Protein AF-A0A5J9VU70-F1 (afdb_monomer)

Radius of gyration: 21.36 Å; Cα contacts (8 Å, |Δi|>4): 286; chains: 1; bounding box: 46×38×68 Å

Mean predicted aligned error: 9.63 Å

pLDDT: mean 81.04, std 17.23, range [24.88, 97.12]

Foldseek 3Di:
DDDPPVQVQDDPVQAPADPPAAGKGWDDDDPKIFIAHWDWAFDDDPDDPDQPRPGTQTDGPTPDIDDDPPPDPDDQACFQGCSHPLNSSVAPDKAWDDDPDPPPDDTDIGTHPVRDDDDPPDDDFDFDAQPQCRRPRFRFGQDDWDADPNDTFPDHCVQAHADPNSPGTDTDDPPDPDDDGDPVVVVRNVVVNCVVCVVFAFDADDPVRDPTDTDDDPDDDDDDD

Solvent-accessible surface area (backbone atoms only — not comparable to full-atom values): 14783 Å² total; per-residue (Å²): 136,83,79,67,78,72,66,79,55,54,62,84,91,40,69,56,63,44,98,87,73,44,35,37,45,71,49,78,53,93,88,26,38,39,29,34,32,58,39,68,45,74,73,86,62,79,85,87,72,79,55,77,88,57,75,56,51,69,43,80,45,70,78,45,72,50,60,94,54,92,87,53,95,72,83,86,53,74,40,72,32,68,68,10,54,39,48,70,71,70,32,96,45,61,39,71,59,90,71,94,48,92,83,71,63,91,60,66,74,33,61,34,83,78,25,68,84,82,57,97,82,67,81,86,77,70,74,51,70,47,87,64,49,75,75,57,36,65,55,26,43,80,72,77,71,51,66,53,92,90,45,74,50,96,58,49,70,75,52,47,30,59,46,98,82,35,48,75,48,39,66,70,66,92,88,52,98,65,91,83,63,51,68,72,48,40,51,53,53,51,52,51,49,50,72,76,44,71,91,53,54,73,51,82,88,53,100,80,65,63,94,77,44,61,62,79,60,105,58,83,84,79,88,78,131

Structure (mmCIF, N/CA/C/O backbone):
data_AF-A0A5J9VU70-F1
#
_entry.id   AF-A0A5J9VU70-F1
#
loop_
_atom_site.group_PDB
_atom_site.id
_atom_site.type_symbol
_atom_site.label_atom_id
_atom_site.label_alt_id
_atom_site.label_comp_id
_atom_site.label_asym_id
_atom_site.label_entity_id
_atom_site.label_seq_id
_atom_site.pdbx_PDB_ins_code
_atom_site.Cartn_x
_atom_site.Cartn_y
_atom_site.Cartn_z
_atom_site.occupancy
_atom_site.B_iso_or_equiv
_atom_site.auth_seq_id
_atom_site.auth_comp_id
_atom_site.auth_asym_id
_atom_site.auth_atom_id
_atom_site.pdbx_PDB_model_num
ATOM 1 N N . MET A 1 1 ? 20.709 2.126 -35.748 1.00 28.27 1 MET A N 1
ATOM 2 C CA . MET A 1 1 ? 20.241 3.042 -34.686 1.00 28.27 1 MET A CA 1
ATOM 3 C C . MET A 1 1 ? 19.142 2.342 -33.906 1.00 28.27 1 MET A C 1
ATOM 5 O O . MET A 1 1 ? 17.997 2.325 -34.328 1.00 28.27 1 MET A O 1
ATOM 9 N N . SER A 1 2 ? 19.529 1.648 -32.841 1.00 24.88 2 SER A N 1
ATOM 10 C CA . SER A 1 2 ? 18.644 0.898 -31.951 1.00 24.88 2 SER A CA 1
ATOM 11 C C . SER A 1 2 ? 18.018 1.855 -30.941 1.00 24.88 2 SER A C 1
ATOM 13 O O . SER A 1 2 ? 18.695 2.331 -30.033 1.00 24.88 2 SER A O 1
ATOM 15 N N . THR A 1 3 ? 16.736 2.162 -31.106 1.00 30.22 3 THR A N 1
ATOM 16 C CA . THR A 1 3 ? 15.932 2.844 -30.087 1.00 30.22 3 THR A CA 1
ATOM 17 C C . THR A 1 3 ? 15.901 1.974 -28.833 1.00 30.22 3 THR A C 1
ATOM 19 O O . THR A 1 3 ? 15.382 0.859 -28.870 1.00 30.22 3 THR A O 1
ATOM 22 N N . SER A 1 4 ? 16.500 2.460 -27.744 1.00 37.72 4 SER A N 1
ATOM 23 C CA . SER A 1 4 ? 16.529 1.760 -26.460 1.00 37.72 4 SER A CA 1
ATOM 24 C C . SER A 1 4 ? 15.103 1.492 -25.972 1.00 37.72 4 SER A C 1
ATOM 26 O O . SER A 1 4 ? 14.352 2.419 -25.650 1.00 37.72 4 SER A O 1
ATOM 28 N N . THR A 1 5 ? 14.741 0.211 -25.893 1.00 41.44 5 THR A N 1
ATOM 29 C CA . THR A 1 5 ? 13.457 -0.316 -25.398 1.00 41.44 5 THR A CA 1
ATOM 30 C C . THR A 1 5 ? 13.150 0.073 -23.948 1.00 41.44 5 THR A C 1
ATOM 32 O O . THR A 1 5 ? 12.038 -0.140 -23.477 1.00 41.44 5 THR A O 1
ATOM 35 N N . THR A 1 6 ? 14.103 0.675 -23.232 1.00 48.62 6 THR A N 1
ATOM 36 C CA . THR A 1 6 ? 13.922 1.156 -21.856 1.00 48.62 6 THR A CA 1
ATOM 37 C C . THR A 1 6 ? 13.094 2.441 -21.760 1.00 48.62 6 THR A C 1
ATOM 39 O O . THR A 1 6 ? 12.438 2.663 -20.745 1.00 48.62 6 THR A O 1
ATOM 42 N N . SER A 1 7 ? 13.051 3.264 -22.814 1.00 44.88 7 SER A N 1
ATOM 43 C CA . SER A 1 7 ? 12.364 4.569 -22.791 1.00 44.88 7 SER A CA 1
ATOM 44 C C . SER A 1 7 ? 10.833 4.472 -22.871 1.00 44.88 7 SER A C 1
ATOM 46 O O . SER A 1 7 ? 10.121 5.317 -22.326 1.00 44.88 7 SER A O 1
ATOM 48 N N . SER A 1 8 ? 10.298 3.419 -23.498 1.00 48.22 8 SER A N 1
ATOM 49 C CA . SER A 1 8 ? 8.851 3.225 -23.676 1.00 48.22 8 SER A CA 1
ATOM 50 C C . SER A 1 8 ? 8.116 2.793 -22.404 1.00 48.22 8 SER A C 1
ATOM 52 O O . SER A 1 8 ? 6.890 2.874 -22.368 1.00 48.22 8 SER A O 1
ATOM 54 N N . VAL A 1 9 ? 8.841 2.344 -21.373 1.00 52.19 9 VAL A N 1
ATOM 55 C CA . VAL A 1 9 ? 8.267 1.767 -20.142 1.00 52.19 9 VAL A CA 1
ATOM 56 C C . VAL A 1 9 ? 8.018 2.829 -19.057 1.00 52.19 9 VAL A C 1
ATOM 58 O O . VAL A 1 9 ? 7.271 2.587 -18.110 1.00 52.19 9 VAL A O 1
ATOM 61 N N . LEU A 1 10 ? 8.584 4.033 -19.207 1.00 52.38 10 LEU A N 1
ATOM 62 C CA . LEU A 1 10 ? 8.379 5.143 -18.274 1.00 52.38 10 LEU A CA 1
ATOM 63 C C . LEU A 1 10 ? 7.047 5.876 -18.537 1.00 52.38 10 LEU A C 1
ATOM 65 O O . LEU A 1 10 ? 6.751 6.189 -19.701 1.00 52.38 10 LEU A O 1
ATOM 69 N N . PRO A 1 11 ? 6.262 6.210 -17.491 1.00 54.06 11 PRO A N 1
ATOM 70 C CA . PRO A 1 11 ? 5.148 7.155 -17.589 1.00 54.06 11 PRO A CA 1
ATOM 71 C C . PRO A 1 11 ? 5.619 8.507 -18.147 1.00 54.06 11 PRO A C 1
ATOM 73 O O . PRO A 1 11 ? 6.739 8.938 -17.881 1.00 54.06 11 PRO A O 1
ATOM 76 N N . GLY A 1 12 ? 4.770 9.189 -18.924 1.00 49.22 12 GLY A N 1
ATOM 77 C CA . GLY A 1 12 ? 5.147 10.388 -19.691 1.00 49.22 12 GLY A CA 1
ATOM 78 C C . GLY A 1 12 ? 5.717 11.559 -18.876 1.00 49.22 12 GLY A C 1
ATOM 79 O O . GLY A 1 12 ? 6.464 12.353 -19.432 1.00 49.22 12 GLY A O 1
ATOM 80 N N . ALA A 1 13 ? 5.431 11.635 -17.572 1.00 47.12 13 ALA A N 1
ATOM 81 C CA . ALA A 1 13 ? 5.926 12.688 -16.680 1.00 47.12 13 ALA A CA 1
ATOM 82 C C . ALA A 1 13 ? 7.374 12.479 -16.183 1.00 47.12 13 ALA A C 1
ATOM 84 O O . ALA A 1 13 ? 7.951 13.397 -15.615 1.00 47.12 13 ALA A O 1
ATOM 85 N N . SER A 1 14 ? 7.975 11.305 -16.418 1.00 50.88 14 SER A N 1
ATOM 86 C CA . SER A 1 14 ? 9.332 10.957 -15.950 1.00 50.88 14 SER A CA 1
ATOM 87 C C . SER A 1 14 ? 10.330 10.773 -17.102 1.00 50.88 14 SER A C 1
ATOM 89 O O . SER A 1 14 ? 11.395 10.197 -16.917 1.00 50.88 14 SER A O 1
ATOM 91 N N . ARG A 1 15 ? 9.989 11.199 -18.327 1.00 53.56 15 ARG A N 1
ATOM 92 C CA . ARG A 1 15 ? 10.808 10.960 -19.527 1.00 53.56 15 ARG A CA 1
ATOM 93 C C . ARG A 1 15 ? 11.796 12.099 -19.784 1.00 53.56 15 ARG A C 1
ATOM 95 O O . ARG A 1 15 ? 11.615 12.870 -20.719 1.00 53.56 15 ARG A O 1
ATOM 102 N N . ALA A 1 16 ? 12.880 12.149 -19.018 1.00 60.06 16 ALA A N 1
ATOM 103 C CA . ALA A 1 16 ? 14.119 12.774 -19.486 1.00 60.06 16 ALA A CA 1
ATOM 104 C C . ALA A 1 16 ? 15.062 11.656 -19.953 1.00 60.06 16 ALA A C 1
ATOM 106 O O . ALA A 1 16 ? 15.969 11.240 -19.236 1.00 60.06 16 ALA A O 1
ATOM 107 N N . CYS A 1 17 ? 14.761 11.086 -21.124 1.00 67.62 17 CYS A N 1
ATOM 108 C CA . CYS A 1 17 ? 15.660 10.154 -21.796 1.00 67.62 17 CYS A CA 1
ATOM 109 C C . CYS A 1 17 ? 16.514 10.951 -22.779 1.00 67.62 17 CYS A C 1
ATOM 111 O O . CYS A 1 17 ? 16.032 11.318 -23.850 1.00 67.62 17 CYS A O 1
ATOM 113 N N . ASP A 1 18 ? 17.758 11.227 -22.404 1.00 65.00 18 ASP A N 1
ATOM 114 C CA . ASP A 1 18 ? 18.734 11.849 -23.296 1.00 65.00 18 ASP A CA 1
ATOM 115 C C . ASP A 1 18 ? 19.568 10.751 -23.975 1.00 65.00 18 ASP A C 1
ATOM 117 O O . ASP A 1 18 ? 19.914 9.738 -23.356 1.00 65.00 18 ASP A O 1
ATOM 121 N N . ALA A 1 19 ? 19.900 10.948 -25.251 1.00 57.59 19 ALA A N 1
ATOM 122 C CA . ALA A 1 19 ? 20.755 10.048 -26.016 1.00 57.59 19 ALA A CA 1
ATOM 123 C C . ALA A 1 19 ? 22.156 9.864 -25.389 1.00 57.59 19 ALA A C 1
ATOM 125 O O . ALA A 1 19 ? 22.806 8.860 -25.681 1.00 57.59 19 ALA A O 1
ATOM 126 N N . GLY A 1 20 ? 22.607 10.790 -24.530 1.00 58.25 20 GLY A N 1
ATOM 127 C CA . GLY A 1 20 ? 23.891 10.719 -23.822 1.00 58.25 20 GLY A CA 1
ATOM 128 C C . GLY A 1 20 ? 23.840 10.263 -22.356 1.00 58.25 20 GLY A C 1
ATOM 129 O O . GLY A 1 20 ? 24.847 9.768 -21.856 1.00 58.25 20 GLY A O 1
ATOM 130 N N . TYR A 1 21 ? 22.699 10.397 -21.666 1.00 58.47 21 TYR A N 1
ATOM 131 C CA . TYR A 1 21 ? 22.616 10.248 -20.196 1.00 58.47 21 TYR A CA 1
ATOM 132 C C . TYR A 1 21 ? 21.647 9.155 -19.714 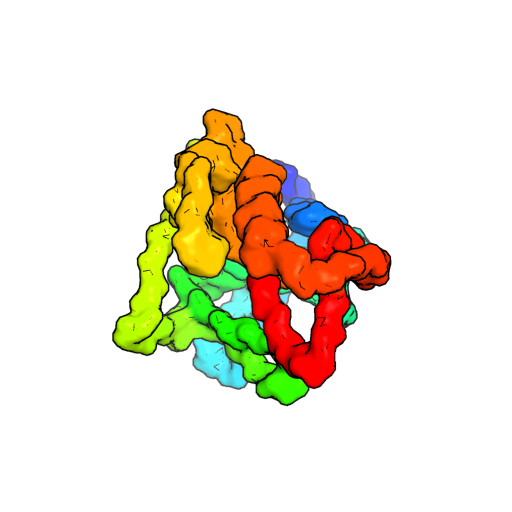1.00 58.47 21 TYR A C 1
ATOM 134 O O . TYR A 1 21 ? 21.460 8.972 -18.512 1.00 58.47 21 TYR A O 1
ATOM 142 N N . GLY A 1 22 ? 21.050 8.390 -20.632 1.00 73.31 22 GLY A N 1
ATOM 143 C CA . GLY A 1 22 ? 20.062 7.369 -20.288 1.00 73.31 22 GLY A CA 1
ATOM 144 C C . GLY A 1 22 ? 18.714 7.979 -19.895 1.00 73.31 22 GLY A C 1
ATOM 145 O O . GLY A 1 22 ? 18.449 9.153 -20.140 1.00 73.31 22 GLY A O 1
ATOM 146 N N . CYS A 1 23 ? 17.829 7.159 -19.328 1.00 83.69 23 CYS A N 1
ATOM 147 C CA . CYS A 1 23 ? 16.504 7.599 -18.897 1.00 83.69 23 CYS A CA 1
ATOM 148 C C . CYS A 1 23 ? 16.505 7.900 -17.403 1.00 83.69 23 CYS A C 1
ATOM 150 O O . CYS A 1 23 ? 16.653 6.975 -16.603 1.00 83.69 23 CYS A O 1
ATOM 152 N N . ALA A 1 24 ? 16.321 9.165 -17.035 1.00 86.00 24 ALA A N 1
ATOM 153 C CA . ALA A 1 24 ? 16.140 9.538 -15.639 1.00 86.00 24 ALA A CA 1
ATOM 154 C C . ALA A 1 24 ? 14.785 9.044 -15.101 1.00 86.00 24 ALA A C 1
ATOM 156 O O . ALA A 1 24 ? 13.830 8.867 -15.860 1.00 86.00 24 ALA A O 1
ATOM 157 N N . TYR A 1 25 ? 14.699 8.831 -13.792 1.00 84.81 25 TYR A N 1
ATOM 158 C CA . TYR A 1 25 ? 13.441 8.606 -13.090 1.00 84.81 25 TYR A CA 1
ATOM 159 C C . TYR A 1 25 ? 13.396 9.436 -11.809 1.00 84.81 25 TYR A C 1
ATOM 161 O O . TYR A 1 25 ? 14.428 9.746 -11.215 1.00 84.81 25 TYR A O 1
ATOM 169 N N . ASP A 1 26 ? 12.176 9.742 -11.390 1.00 86.06 26 ASP A N 1
ATOM 170 C CA . ASP A 1 26 ? 11.855 10.370 -10.118 1.00 86.06 26 ASP A CA 1
ATOM 171 C C . ASP A 1 26 ? 10.605 9.675 -9.571 1.00 86.06 26 ASP A C 1
ATOM 173 O O . ASP A 1 26 ? 9.628 9.469 -10.305 1.00 86.06 26 ASP A O 1
ATOM 177 N N . TYR A 1 27 ? 10.673 9.224 -8.322 1.00 83.56 27 TYR A N 1
ATOM 178 C CA . TYR A 1 27 ? 9.607 8.485 -7.672 1.00 83.56 27 TYR A CA 1
ATOM 179 C C . TYR A 1 27 ? 9.440 8.920 -6.222 1.00 83.56 27 TYR A C 1
ATOM 181 O O . TYR A 1 27 ? 10.383 8.918 -5.431 1.00 83.56 27 TYR A O 1
ATOM 189 N N . HIS A 1 28 ? 8.190 9.187 -5.858 1.00 83.94 28 HIS A N 1
ATOM 190 C CA . HIS A 1 28 ? 7.778 9.499 -4.499 1.00 83.94 28 HIS A CA 1
ATOM 191 C C . HIS A 1 28 ? 6.829 8.426 -3.979 1.00 83.94 28 HIS A C 1
ATOM 193 O O . HIS A 1 28 ? 5.917 7.975 -4.679 1.00 83.94 28 HIS A O 1
ATOM 199 N N . TYR A 1 29 ? 7.037 8.029 -2.730 1.00 79.88 29 TYR A N 1
ATOM 200 C CA . TYR A 1 29 ? 6.170 7.096 -2.035 1.00 79.88 29 TYR A CA 1
ATOM 201 C C . TYR A 1 29 ? 6.071 7.480 -0.567 1.00 79.88 29 TYR A C 1
ATOM 203 O O . TYR A 1 29 ? 7.066 7.407 0.148 1.00 79.88 29 TYR A O 1
ATOM 211 N N . THR A 1 30 ? 4.876 7.874 -0.116 1.00 81.25 30 THR A N 1
ATOM 212 C CA . THR A 1 30 ? 4.669 8.440 1.227 1.00 81.25 30 THR A CA 1
ATOM 213 C C . THR A 1 30 ? 5.695 9.551 1.518 1.00 81.25 30 THR A C 1
ATOM 215 O O . THR A 1 30 ? 5.805 10.498 0.742 1.00 81.25 30 THR A O 1
ATOM 218 N N . VAL A 1 31 ? 6.460 9.442 2.602 1.00 79.62 31 VAL A N 1
ATOM 219 C CA . VAL A 1 31 ? 7.555 10.346 2.988 1.00 79.62 31 VAL A CA 1
ATOM 220 C C . VAL A 1 31 ? 8.896 10.021 2.315 1.00 79.62 31 VAL A C 1
ATOM 222 O O . VAL A 1 31 ? 9.871 10.746 2.509 1.00 79.62 31 VAL A O 1
ATOM 225 N N . GLY A 1 32 ? 8.974 8.918 1.570 1.00 84.56 32 GLY A N 1
ATOM 226 C CA . GLY A 1 32 ? 10.169 8.473 0.867 1.00 84.56 32 GLY A CA 1
ATOM 227 C C . GLY A 1 32 ? 10.233 8.987 -0.568 1.00 84.56 32 GLY A C 1
ATOM 228 O O . GLY A 1 32 ? 9.213 9.222 -1.222 1.00 84.56 32 GLY A O 1
ATOM 229 N N . TYR A 1 33 ? 11.452 9.135 -1.074 1.00 87.94 33 TYR A N 1
ATOM 230 C CA . TYR A 1 33 ? 11.700 9.531 -2.456 1.00 87.94 33 TYR A CA 1
ATOM 231 C C . TYR A 1 33 ? 12.977 8.891 -2.991 1.00 87.94 33 TYR A C 1
ATOM 233 O O . TYR A 1 33 ? 13.896 8.563 -2.233 1.00 87.94 33 TYR A O 1
ATOM 241 N N . THR A 1 34 ? 13.032 8.709 -4.305 1.00 88.00 34 THR A N 1
ATOM 242 C CA . THR A 1 34 ? 14.221 8.245 -5.013 1.00 88.00 34 THR A CA 1
ATOM 243 C C . THR A 1 34 ? 14.237 8.796 -6.433 1.00 88.00 34 THR A C 1
ATOM 245 O O . THR A 1 34 ? 13.231 8.760 -7.137 1.00 88.00 34 THR A O 1
ATOM 248 N N . ALA A 1 35 ? 15.398 9.281 -6.852 1.00 89.19 35 ALA A N 1
ATOM 249 C CA . ALA A 1 35 ? 15.664 9.749 -8.197 1.00 89.19 35 ALA A CA 1
ATOM 250 C C . ALA A 1 35 ? 17.020 9.223 -8.673 1.00 89.19 35 ALA A C 1
ATOM 252 O O . ALA A 1 35 ? 17.939 8.973 -7.884 1.00 89.19 35 ALA A O 1
ATOM 253 N N . GLY A 1 36 ? 17.141 9.039 -9.980 1.00 90.50 36 GLY A N 1
ATOM 254 C CA . GLY A 1 36 ? 18.344 8.491 -10.587 1.00 90.50 36 GLY A CA 1
ATOM 255 C C . GLY A 1 36 ? 18.110 8.119 -12.039 1.00 90.50 36 GLY A C 1
ATOM 256 O O . GLY A 1 36 ? 17.338 8.777 -12.733 1.00 90.50 36 GLY A O 1
ATOM 257 N N . TYR A 1 37 ? 18.756 7.051 -12.496 1.00 88.75 37 TYR A N 1
ATOM 258 C CA . TYR A 1 37 ? 18.692 6.617 -13.892 1.00 88.75 37 TYR A CA 1
ATOM 259 C C . TYR A 1 37 ? 18.254 5.164 -13.994 1.00 88.75 37 TYR A C 1
ATOM 261 O O . TYR A 1 37 ? 18.558 4.345 -13.127 1.00 88.75 37 TYR A O 1
ATOM 269 N N . LEU A 1 38 ? 17.548 4.822 -15.066 1.00 87.00 38 LEU A N 1
ATOM 270 C CA . LEU A 1 38 ? 17.246 3.435 -15.377 1.00 87.00 38 LEU A CA 1
ATOM 271 C C . LEU A 1 38 ? 18.529 2.695 -15.753 1.00 87.00 38 LEU A C 1
ATOM 273 O O . LEU A 1 38 ? 19.211 3.046 -16.716 1.00 87.00 38 LEU A O 1
ATOM 277 N N . ALA A 1 39 ? 18.807 1.638 -15.005 1.00 84.81 39 ALA A N 1
ATOM 278 C CA . ALA A 1 39 ? 19.837 0.656 -15.276 1.00 84.81 39 ALA A CA 1
ATOM 279 C C . ALA A 1 39 ? 19.190 -0.689 -15.603 1.00 84.81 39 ALA A C 1
ATOM 281 O O . ALA A 1 39 ? 17.973 -0.865 -15.539 1.00 84.81 39 ALA A O 1
ATOM 282 N N . ALA A 1 40 ? 20.017 -1.631 -16.026 1.00 80.75 40 ALA A N 1
ATOM 283 C CA . ALA A 1 40 ? 19.554 -2.838 -16.666 1.00 80.75 40 ALA A CA 1
ATOM 284 C C . ALA A 1 40 ? 20.530 -3.968 -16.321 1.00 80.75 40 ALA A C 1
ATOM 286 O O . ALA A 1 40 ? 21.699 -3.904 -16.691 1.00 80.75 40 ALA A O 1
ATOM 287 N N . ASP A 1 41 ? 20.062 -4.980 -15.591 1.00 79.75 41 ASP A N 1
ATOM 288 C CA . ASP A 1 41 ? 20.899 -6.097 -15.137 1.00 79.75 41 ASP A CA 1
ATOM 289 C C . ASP A 1 41 ? 20.067 -7.384 -14.988 1.00 79.75 41 ASP A C 1
ATOM 291 O O . ASP A 1 41 ? 18.883 -7.448 -15.348 1.00 79.75 41 ASP A O 1
ATOM 295 N N . THR A 1 42 ? 20.706 -8.449 -14.519 1.00 78.12 42 THR A N 1
ATOM 296 C CA . THR A 1 42 ? 20.123 -9.767 -14.306 1.00 78.12 42 THR A CA 1
ATOM 297 C C . THR A 1 42 ? 19.603 -9.885 -12.881 1.00 78.12 42 THR A C 1
ATOM 299 O O . THR A 1 42 ? 20.369 -9.891 -11.923 1.00 78.12 42 THR A O 1
ATOM 302 N N . LEU A 1 43 ? 18.291 -10.067 -12.748 1.00 78.31 43 LEU A N 1
ATOM 303 C CA . LEU A 1 43 ? 17.655 -10.377 -11.473 1.00 78.31 43 LEU A CA 1
ATOM 304 C C . LEU A 1 43 ? 17.581 -11.897 -11.269 1.00 78.31 43 LEU A C 1
ATOM 306 O O . LEU A 1 43 ? 17.067 -12.620 -12.124 1.00 78.31 43 LEU A O 1
ATOM 310 N N . ALA A 1 44 ? 18.051 -12.376 -10.118 1.00 77.25 44 ALA A N 1
ATOM 311 C CA . ALA A 1 44 ? 17.892 -13.762 -9.682 1.00 77.25 44 ALA A CA 1
ATOM 312 C C . ALA A 1 44 ? 16.897 -13.833 -8.512 1.00 77.25 44 ALA A C 1
ATOM 314 O O . ALA A 1 44 ? 17.098 -13.182 -7.491 1.00 77.25 44 ALA A O 1
ATOM 315 N N . LEU A 1 45 ? 15.827 -14.625 -8.657 1.00 76.62 45 LEU A N 1
ATOM 316 C CA . LEU A 1 45 ? 14.802 -14.835 -7.627 1.00 76.62 45 LEU A CA 1
ATOM 317 C C . LEU A 1 45 ? 14.711 -16.322 -7.265 1.00 76.62 45 LEU A C 1
ATOM 319 O O . LEU A 1 45 ? 14.478 -17.163 -8.136 1.00 76.62 45 LEU A O 1
ATOM 323 N N . GLY A 1 46 ? 14.856 -16.636 -5.975 1.00 71.88 46 GLY A N 1
ATOM 324 C CA . GLY A 1 46 ? 14.818 -18.008 -5.463 1.00 71.88 46 GLY A CA 1
ATOM 325 C C . GLY A 1 46 ? 15.989 -18.885 -5.931 1.00 71.88 46 GLY A C 1
ATOM 326 O O . GLY A 1 46 ? 16.948 -18.422 -6.550 1.00 71.88 46 GLY A O 1
ATOM 327 N N . GLY A 1 47 ? 15.921 -20.182 -5.623 1.00 58.94 47 GLY A N 1
ATOM 328 C CA . GLY A 1 47 ? 16.914 -21.161 -6.067 1.00 58.94 47 GLY A CA 1
ATOM 329 C C . GLY A 1 47 ? 16.818 -21.414 -7.572 1.00 58.94 47 GLY A C 1
ATOM 330 O O . GLY A 1 47 ? 15.984 -22.204 -7.991 1.00 58.94 47 GLY A O 1
ATOM 331 N N . ALA A 1 48 ? 17.656 -20.722 -8.352 1.00 50.16 48 ALA A N 1
ATOM 332 C CA . ALA A 1 48 ? 18.106 -20.933 -9.743 1.00 50.16 48 ALA A CA 1
ATOM 333 C C . ALA A 1 48 ? 17.114 -21.301 -10.883 1.00 50.16 48 ALA A C 1
ATOM 335 O O . ALA A 1 48 ? 17.505 -21.161 -12.041 1.00 50.16 48 ALA A O 1
ATOM 336 N N . SER A 1 49 ? 15.880 -21.746 -10.625 1.00 47.91 49 SER A N 1
ATOM 337 C CA . SER A 1 49 ? 15.073 -22.510 -11.595 1.00 47.91 49 SER A CA 1
ATOM 338 C C . SER A 1 49 ? 13.620 -22.040 -11.774 1.00 47.91 49 SER A C 1
ATOM 340 O O . SER A 1 49 ? 12.891 -22.621 -12.569 1.00 47.91 49 SER A O 1
ATOM 342 N N . ILE A 1 50 ? 13.162 -21.007 -11.055 1.00 51.19 50 ILE A N 1
ATOM 343 C CA . ILE A 1 50 ? 11.731 -20.621 -11.069 1.00 51.19 50 ILE A CA 1
ATOM 344 C C . ILE A 1 50 ? 11.447 -19.440 -12.006 1.00 51.19 50 ILE A C 1
ATOM 346 O O . ILE A 1 50 ? 10.367 -19.351 -12.587 1.00 51.19 50 ILE A O 1
ATOM 350 N N . VAL A 1 51 ? 12.426 -18.564 -12.228 1.00 50.69 51 VAL A N 1
ATOM 351 C CA . VAL A 1 51 ? 12.3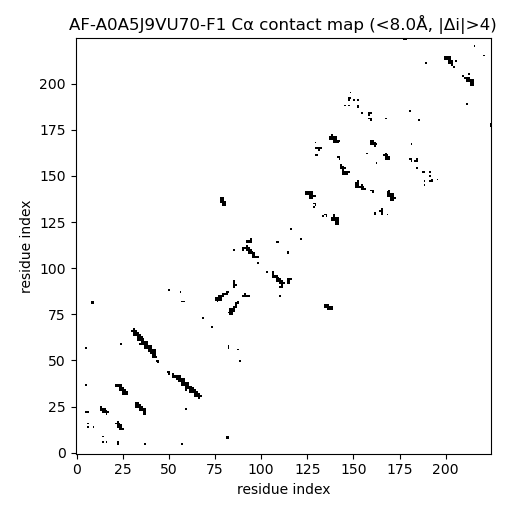27 -17.495 -13.224 1.00 50.69 51 VAL A CA 1
ATOM 352 C C . VAL A 1 51 ? 13.386 -17.777 -14.285 1.00 50.69 51 VAL A C 1
ATOM 354 O O . VAL A 1 51 ? 14.561 -17.880 -13.925 1.00 50.69 51 VAL A O 1
ATOM 357 N N . PRO A 1 52 ? 13.021 -17.932 -15.577 1.00 48.69 52 PRO A N 1
ATOM 358 C CA . PRO A 1 52 ? 14.017 -18.027 -16.640 1.00 48.69 52 PRO A CA 1
ATOM 359 C C . PRO A 1 52 ? 14.991 -16.869 -16.459 1.00 48.69 52 PRO A C 1
ATOM 361 O O . PRO A 1 52 ? 14.531 -15.776 -16.138 1.00 48.69 52 PRO A O 1
ATOM 364 N N . ARG A 1 53 ? 16.301 -17.082 -16.642 1.00 52.34 53 ARG A N 1
ATOM 365 C CA . ARG A 1 53 ? 17.306 -16.004 -16.656 1.00 52.34 53 ARG A CA 1
ATOM 366 C C . ARG A 1 53 ? 16.947 -15.000 -17.759 1.00 52.34 53 ARG A C 1
ATOM 368 O O . ARG A 1 53 ? 17.492 -15.040 -18.859 1.00 52.34 53 ARG A O 1
ATOM 375 N N . ARG A 1 54 ? 15.968 -14.138 -17.499 1.00 52.97 54 ARG A N 1
ATOM 376 C CA . ARG A 1 54 ? 15.524 -13.076 -18.383 1.00 52.97 54 ARG A CA 1
ATOM 377 C C . ARG A 1 54 ? 16.527 -11.970 -18.156 1.00 52.97 54 ARG A C 1
ATOM 379 O O . ARG A 1 54 ? 16.557 -11.338 -17.105 1.00 52.97 54 ARG A O 1
ATOM 386 N N . ARG A 1 55 ? 17.431 -11.844 -19.121 1.00 54.06 55 ARG A N 1
ATOM 387 C CA . ARG A 1 55 ? 18.405 -10.767 -19.150 1.00 54.06 55 ARG A CA 1
ATOM 388 C C . ARG A 1 55 ? 17.652 -9.446 -19.266 1.00 54.06 55 ARG A C 1
ATOM 390 O O . ARG A 1 55 ? 16.772 -9.318 -20.114 1.00 54.06 55 ARG A O 1
ATOM 397 N N . VAL A 1 56 ? 18.097 -8.495 -18.452 1.00 58.00 56 VAL A N 1
ATOM 398 C CA . VAL A 1 56 ? 17.796 -7.066 -18.520 1.00 58.00 56 VAL A CA 1
ATOM 399 C C . VAL A 1 56 ? 16.384 -6.694 -18.062 1.00 58.00 56 VAL A C 1
ATOM 401 O O . VAL A 1 56 ? 15.516 -6.361 -18.865 1.00 58.00 56 VAL A O 1
ATOM 404 N N . GLN A 1 57 ? 16.170 -6.705 -16.746 1.00 65.75 57 GLN A N 1
ATOM 405 C CA . GLN A 1 57 ? 15.038 -5.992 -16.150 1.00 65.75 57 GLN A CA 1
ATOM 406 C C . GLN A 1 57 ? 15.438 -4.527 -15.931 1.00 65.75 57 GLN A C 1
ATOM 408 O O . GLN A 1 57 ? 16.427 -4.300 -15.232 1.00 65.75 57 GLN A O 1
ATOM 413 N N . PRO A 1 58 ? 14.764 -3.530 -16.543 1.00 80.19 58 PRO A N 1
ATOM 414 C CA . PRO A 1 58 ? 14.995 -2.138 -16.189 1.00 80.19 58 PRO A CA 1
ATOM 415 C C . PRO A 1 58 ? 14.641 -1.904 -14.714 1.00 80.19 58 PRO A C 1
ATOM 417 O O . PRO A 1 58 ? 13.515 -2.159 -14.284 1.00 80.19 58 PRO A O 1
ATOM 420 N N . PHE A 1 59 ? 15.594 -1.393 -13.942 1.00 86.94 59 PHE A N 1
ATOM 421 C CA . PHE A 1 59 ? 15.394 -0.963 -12.558 1.00 86.94 59 PHE A CA 1
ATOM 422 C C . PHE A 1 59 ? 16.011 0.420 -12.337 1.00 86.94 59 PHE A C 1
ATOM 424 O O . PHE A 1 59 ? 16.845 0.877 -13.116 1.00 86.94 59 PHE A O 1
ATOM 431 N N . GLY A 1 60 ? 15.580 1.108 -11.282 1.00 89.31 60 GLY A N 1
ATOM 432 C CA . GLY A 1 60 ? 16.136 2.407 -10.914 1.00 89.31 60 GLY A CA 1
ATOM 433 C C . GLY A 1 60 ? 17.477 2.260 -10.199 1.00 89.31 60 GLY A C 1
ATOM 434 O O . GLY A 1 60 ? 17.550 1.628 -9.148 1.00 89.31 60 GLY A O 1
ATOM 435 N N . CYS A 1 61 ? 18.528 2.861 -10.751 1.00 90.31 61 CYS A N 1
ATOM 436 C CA . CYS A 1 61 ? 19.782 3.102 -10.051 1.00 90.31 61 CYS A CA 1
ATOM 437 C C . CYS A 1 61 ? 19.698 4.477 -9.379 1.00 90.31 61 CYS A C 1
ATOM 439 O O . CYS A 1 61 ? 19.830 5.511 -10.040 1.00 90.31 61 CYS A O 1
ATOM 441 N N . SER A 1 62 ? 19.402 4.467 -8.080 1.00 90.44 62 SER A N 1
ATOM 442 C CA . SER A 1 62 ? 19.198 5.674 -7.279 1.00 90.44 62 SER A CA 1
ATOM 443 C C . SER A 1 62 ? 20.514 6.420 -7.069 1.00 90.44 62 SER A C 1
ATOM 445 O O . SER A 1 62 ? 21.486 5.839 -6.590 1.00 90.44 62 SER A O 1
ATOM 447 N N . THR A 1 63 ? 20.533 7.713 -7.385 1.00 91.56 63 THR A N 1
ATOM 448 C CA . THR A 1 63 ? 21.635 8.631 -7.041 1.00 91.56 63 THR A CA 1
ATOM 449 C C . THR A 1 63 ? 21.251 9.571 -5.906 1.00 91.56 63 THR A C 1
ATOM 451 O O . THR A 1 63 ? 22.123 10.086 -5.207 1.00 91.56 63 THR A O 1
ATOM 454 N N . VAL A 1 64 ? 19.948 9.778 -5.708 1.00 90.69 64 VAL A N 1
ATOM 455 C CA . VAL A 1 64 ? 19.382 10.582 -4.630 1.00 90.69 64 VAL A CA 1
ATOM 456 C C . VAL A 1 64 ? 18.199 9.822 -4.049 1.00 90.69 64 VAL A C 1
ATOM 458 O O . VAL A 1 64 ? 17.277 9.460 -4.773 1.00 90.69 64 VAL A O 1
ATOM 461 N N . ASN A 1 65 ? 18.198 9.590 -2.741 1.00 90.06 65 ASN A N 1
ATOM 462 C CA . ASN A 1 65 ? 17.074 8.970 -2.048 1.00 90.06 65 ASN A CA 1
ATOM 463 C C . ASN A 1 65 ? 16.974 9.433 -0.599 1.00 90.06 65 ASN A C 1
ATOM 465 O O . ASN A 1 65 ? 17.970 9.797 0.026 1.00 90.06 65 ASN A O 1
ATOM 469 N N . GLY A 1 66 ? 15.768 9.343 -0.051 1.00 87.94 66 GLY A N 1
ATOM 470 C CA . GLY A 1 66 ? 15.491 9.624 1.350 1.00 87.94 66 GLY A CA 1
ATOM 471 C C . GLY A 1 66 ? 14.246 8.893 1.839 1.00 87.94 66 GLY A C 1
ATOM 472 O O . GLY A 1 66 ? 13.438 8.409 1.046 1.00 87.94 66 GLY A O 1
ATOM 473 N N . GLY A 1 67 ? 14.110 8.810 3.160 1.00 84.62 67 GLY A N 1
ATOM 474 C CA . GLY A 1 67 ? 13.055 8.059 3.837 1.00 84.62 67 GLY A CA 1
ATOM 475 C C . GLY A 1 67 ? 13.583 6.822 4.578 1.00 84.62 67 GLY A C 1
ATOM 476 O O . GLY A 1 67 ? 14.750 6.453 4.423 1.00 84.62 67 GLY A O 1
ATOM 477 N N . PRO A 1 68 ? 12.747 6.202 5.424 1.00 78.81 68 PRO A N 1
ATOM 478 C CA . PRO A 1 68 ? 13.121 5.013 6.182 1.00 78.81 68 PRO A CA 1
ATOM 479 C C . PRO A 1 68 ? 13.268 3.801 5.249 1.00 78.81 68 PRO A C 1
ATOM 481 O O . PRO A 1 68 ? 12.351 3.474 4.503 1.00 78.81 68 PRO A O 1
ATOM 484 N N . MET A 1 69 ? 14.433 3.150 5.291 1.00 75.12 69 MET A N 1
ATOM 485 C CA . MET A 1 69 ? 14.743 1.934 4.517 1.00 75.12 69 MET A CA 1
ATOM 486 C C . MET A 1 69 ? 15.136 0.753 5.416 1.00 75.12 69 MET A C 1
ATOM 488 O O . MET A 1 69 ? 15.402 -0.326 4.905 1.00 75.12 69 MET A O 1
ATOM 492 N N . ASP A 1 70 ? 15.233 0.955 6.736 1.00 77.88 70 ASP A N 1
ATOM 493 C CA . ASP A 1 70 ? 15.567 -0.073 7.738 1.00 77.88 70 ASP A CA 1
ATOM 494 C C . ASP A 1 70 ? 16.773 -0.961 7.368 1.00 77.88 70 ASP A C 1
ATOM 496 O O . ASP A 1 70 ? 16.793 -2.168 7.594 1.00 77.88 70 ASP A O 1
ATOM 500 N N . GLY A 1 71 ? 17.804 -0.348 6.775 1.00 80.94 71 GLY A N 1
ATOM 501 C CA . GLY A 1 71 ? 19.029 -1.031 6.342 1.00 80.94 71 GLY A CA 1
ATOM 502 C C . GLY A 1 71 ? 18.939 -1.737 4.983 1.00 80.94 71 GLY A C 1
ATOM 503 O O . GLY A 1 71 ? 19.924 -2.337 4.552 1.00 80.94 71 GLY A O 1
ATOM 504 N N . ALA A 1 72 ? 17.807 -1.660 4.280 1.00 84.94 72 ALA A N 1
ATOM 505 C CA . ALA A 1 72 ? 17.661 -2.183 2.927 1.00 84.94 72 ALA A CA 1
ATOM 506 C C . ALA A 1 72 ? 18.480 -1.376 1.905 1.00 84.94 72 ALA A C 1
ATOM 508 O O . ALA A 1 72 ? 18.594 -0.153 1.984 1.00 84.94 72 ALA A O 1
ATOM 509 N N . SER A 1 73 ? 19.006 -2.066 0.891 1.00 86.94 73 SER A N 1
ATOM 510 C CA . SER A 1 73 ? 19.752 -1.447 -0.217 1.00 86.94 73 SER A CA 1
ATOM 511 C C . SER A 1 73 ? 18.859 -0.928 -1.351 1.00 86.94 73 SER A C 1
ATOM 513 O O . SER A 1 73 ? 19.369 -0.393 -2.332 1.00 86.94 73 SER A O 1
ATOM 515 N N . GLY A 1 74 ? 17.539 -1.107 -1.258 1.00 87.38 74 GLY A N 1
ATOM 516 C CA . GLY A 1 74 ? 16.593 -0.675 -2.284 1.00 87.38 74 GLY A CA 1
ATOM 517 C C . GLY A 1 74 ? 15.172 -1.183 -2.048 1.00 87.38 74 GLY A C 1
ATOM 518 O O . GLY A 1 74 ? 14.896 -1.870 -1.065 1.00 87.38 74 GLY A O 1
ATOM 519 N N . ILE A 1 75 ? 14.276 -0.852 -2.981 1.00 87.12 75 ILE A N 1
ATOM 520 C CA . ILE A 1 75 ? 12.849 -1.193 -2.932 1.00 87.12 75 ILE A CA 1
ATOM 521 C C . ILE A 1 75 ? 12.490 -2.090 -4.115 1.00 87.12 75 ILE A C 1
ATOM 523 O O . ILE A 1 75 ? 12.811 -1.788 -5.264 1.00 87.12 75 ILE A O 1
ATOM 527 N N . LEU A 1 76 ? 11.746 -3.162 -3.838 1.00 88.81 76 LEU A N 1
ATOM 528 C CA . LEU A 1 76 ? 11.154 -4.007 -4.867 1.00 88.81 76 LEU A CA 1
ATOM 529 C C . LEU A 1 76 ? 9.714 -3.567 -5.163 1.00 88.81 76 LEU A C 1
ATOM 531 O O . LEU A 1 76 ? 8.797 -3.827 -4.386 1.00 88.81 76 LEU A O 1
ATOM 535 N N . GLY A 1 77 ? 9.500 -2.916 -6.306 1.00 89.75 77 GLY A N 1
ATOM 536 C CA . GLY A 1 77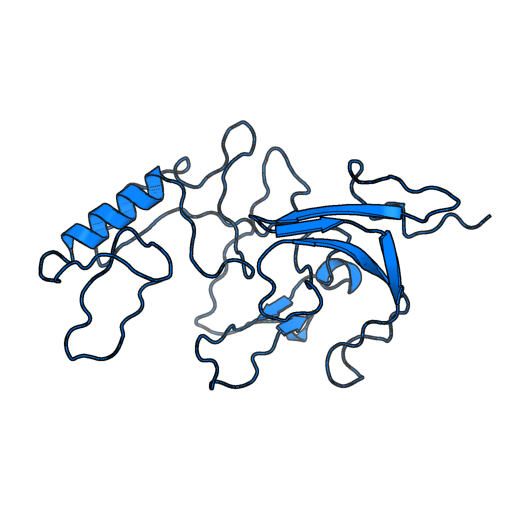 ? 8.177 -2.448 -6.717 1.00 89.75 77 GLY A CA 1
ATOM 537 C C . GLY A 1 77 ? 7.253 -3.587 -7.156 1.00 89.75 77 GLY A C 1
ATOM 538 O O . GLY A 1 77 ? 7.450 -4.176 -8.220 1.00 89.75 77 GLY A O 1
ATOM 539 N N . LEU A 1 78 ? 6.201 -3.851 -6.377 1.00 92.56 78 LEU A N 1
ATOM 540 C CA . LEU A 1 78 ? 5.182 -4.869 -6.675 1.00 92.56 78 LEU A CA 1
ATOM 541 C C . LEU A 1 78 ? 3.902 -4.304 -7.297 1.00 92.56 78 LEU A C 1
ATOM 543 O O . LEU A 1 78 ? 2.962 -5.056 -7.487 1.00 92.56 78 LEU A O 1
ATOM 547 N N . GLY A 1 79 ? 3.852 -3.004 -7.604 1.00 91.81 79 GLY A N 1
ATOM 548 C CA . GLY A 1 79 ? 2.656 -2.336 -8.123 1.00 91.81 79 GLY A CA 1
ATOM 549 C C . GLY A 1 79 ? 2.178 -2.828 -9.496 1.00 91.81 79 GLY A C 1
ATOM 550 O O . GLY A 1 79 ? 2.734 -3.725 -10.124 1.00 91.81 79 GLY A O 1
ATOM 551 N N . ARG A 1 80 ? 1.151 -2.168 -10.025 1.00 91.38 80 ARG A N 1
ATOM 552 C CA . ARG A 1 80 ? 0.519 -2.481 -11.321 1.00 91.38 80 ARG A CA 1
ATOM 553 C C . ARG A 1 80 ? 1.090 -1.680 -12.498 1.00 91.38 80 ARG A C 1
ATOM 555 O O . ARG A 1 80 ? 0.513 -1.684 -13.581 1.00 91.38 80 ARG A O 1
ATOM 562 N N . GLY A 1 81 ? 2.187 -0.959 -12.270 1.00 87.75 81 GLY A N 1
ATOM 563 C CA . GLY A 1 81 ? 2.891 -0.191 -13.296 1.00 87.75 81 GLY A CA 1
ATOM 564 C C . GLY A 1 81 ? 3.748 -1.074 -14.206 1.00 87.75 81 GLY A C 1
ATOM 565 O O . GLY A 1 81 ? 4.122 -2.186 -13.841 1.00 87.75 81 GLY A O 1
ATOM 566 N N . ALA A 1 82 ? 4.105 -0.561 -15.384 1.00 84.88 82 ALA A N 1
ATOM 567 C CA . ALA A 1 82 ? 4.876 -1.308 -16.381 1.00 84.88 82 ALA A CA 1
ATOM 568 C C . ALA A 1 82 ? 6.303 -1.670 -15.918 1.00 84.88 82 ALA A C 1
ATOM 570 O O . ALA A 1 82 ? 6.839 -2.693 -16.332 1.00 84.88 82 ALA A O 1
ATOM 571 N N . LEU A 1 83 ? 6.891 -0.865 -15.025 1.00 85.38 83 LEU A N 1
ATOM 572 C CA . LEU A 1 83 ? 8.202 -1.116 -14.413 1.00 85.38 83 LEU A CA 1
ATOM 573 C C . LEU A 1 83 ? 8.144 -1.981 -13.143 1.00 85.38 83 LEU A C 1
ATOM 575 O O . LEU A 1 83 ? 9.185 -2.225 -12.540 1.00 85.38 83 LEU A O 1
ATOM 579 N N . SER A 1 84 ? 6.976 -2.451 -12.697 1.00 88.69 84 SER A N 1
ATOM 580 C CA . SER A 1 84 ? 6.927 -3.328 -11.522 1.00 88.69 84 SER A CA 1
ATOM 581 C C . SER A 1 84 ? 7.503 -4.707 -11.824 1.00 88.69 84 SER A C 1
ATOM 583 O O . SER A 1 84 ? 7.412 -5.191 -12.954 1.00 88.69 84 SER A O 1
ATOM 585 N N . LEU A 1 85 ? 8.028 -5.387 -10.804 1.00 89.06 85 LEU A N 1
ATOM 586 C CA . LEU A 1 85 ? 8.549 -6.744 -10.971 1.00 89.06 85 LEU A CA 1
ATOM 587 C C . LEU A 1 85 ? 7.472 -7.693 -11.526 1.00 89.06 85 LEU A C 1
ATOM 589 O O . LEU A 1 85 ? 7.757 -8.528 -12.379 1.00 89.06 85 LEU A O 1
ATOM 593 N N . VAL A 1 86 ? 6.226 -7.544 -11.071 1.00 90.31 86 VAL A N 1
ATOM 594 C CA . VAL A 1 86 ? 5.082 -8.354 -11.519 1.00 90.31 86 VAL A CA 1
ATOM 595 C C . VAL A 1 86 ? 4.901 -8.236 -13.039 1.00 90.31 86 VAL A C 1
ATOM 597 O O . VAL A 1 86 ? 4.826 -9.252 -13.735 1.00 90.31 86 VAL A O 1
ATOM 600 N N . SER A 1 87 ? 4.924 -7.008 -13.566 1.00 89.19 87 SER A N 1
ATOM 601 C CA . SER A 1 87 ? 4.827 -6.734 -15.005 1.00 89.19 87 SER A CA 1
ATOM 602 C C . SER A 1 87 ? 6.050 -7.233 -15.776 1.00 89.19 87 SER A C 1
ATOM 604 O O . SER A 1 87 ? 5.900 -7.876 -16.814 1.00 89.19 87 SER A O 1
ATOM 606 N N . GLN A 1 88 ? 7.258 -6.992 -15.259 1.00 86.94 88 GLN A N 1
ATOM 607 C CA . GLN A 1 88 ? 8.511 -7.379 -15.918 1.00 86.94 88 GLN A CA 1
ATOM 608 C C . GLN A 1 88 ? 8.713 -8.901 -15.991 1.00 86.94 88 GLN A C 1
ATOM 610 O O . GLN A 1 88 ? 9.269 -9.415 -16.964 1.00 86.94 88 GLN A O 1
ATOM 615 N N . LEU A 1 89 ? 8.222 -9.647 -14.997 1.00 85.19 89 LEU A N 1
ATOM 616 C CA . LEU A 1 89 ? 8.185 -11.111 -15.033 1.00 85.19 89 LEU A CA 1
ATOM 617 C C . LEU A 1 89 ? 7.106 -11.656 -15.981 1.00 85.19 89 LEU A C 1
ATOM 619 O O . LEU A 1 89 ? 7.126 -12.847 -16.299 1.00 85.19 89 LEU A O 1
ATOM 623 N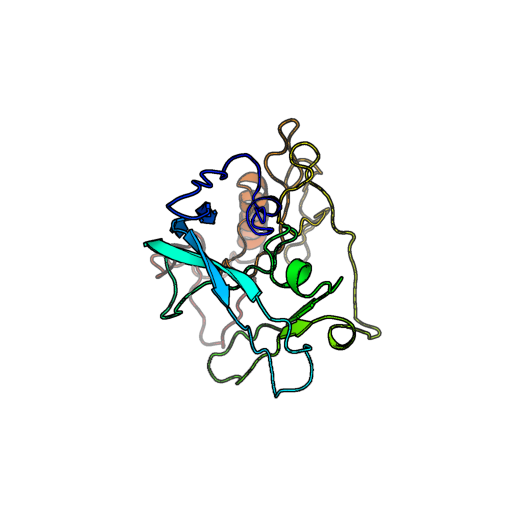 N . GLY A 1 90 ? 6.167 -10.815 -16.424 1.00 87.81 90 GLY A N 1
ATOM 624 C CA . GLY A 1 90 ? 5.007 -11.236 -17.207 1.00 87.81 90 GLY A CA 1
ATOM 625 C C . GLY A 1 90 ? 4.063 -12.143 -16.416 1.00 87.81 90 GLY A C 1
ATOM 626 O O . GLY A 1 90 ? 3.384 -12.986 -17.002 1.00 87.81 90 GLY A O 1
ATOM 627 N N . VAL A 1 91 ? 4.042 -12.014 -15.084 1.00 86.81 91 VAL A N 1
ATOM 628 C CA . VAL A 1 91 ? 3.181 -12.822 -14.215 1.00 86.81 91 VAL A CA 1
ATOM 629 C C . VAL A 1 91 ? 1.928 -12.035 -13.851 1.00 86.81 91 VAL A C 1
ATOM 631 O O . VAL A 1 91 ? 1.990 -10.881 -13.450 1.00 86.81 91 VAL A O 1
ATOM 634 N N . GLY A 1 92 ? 0.760 -12.666 -13.958 1.00 88.00 92 GLY A N 1
ATOM 635 C CA . GLY A 1 92 ? -0.517 -12.020 -13.628 1.00 88.00 92 GLY A CA 1
ATOM 636 C C . GLY A 1 92 ? -0.871 -12.025 -12.137 1.00 88.00 92 GLY A C 1
ATOM 637 O O . GLY A 1 92 ? -1.969 -11.606 -11.781 1.00 88.00 92 GLY A O 1
ATOM 638 N N . ARG A 1 93 ? -0.008 -12.574 -11.271 1.00 91.38 93 ARG A N 1
ATOM 639 C CA . ARG A 1 93 ? -0.278 -12.754 -9.837 1.00 91.38 93 ARG A CA 1
ATOM 640 C C . ARG A 1 93 ? 0.995 -12.944 -9.019 1.00 91.38 93 ARG A C 1
ATOM 642 O O . ARG A 1 93 ? 1.998 -13.455 -9.524 1.00 91.38 93 ARG A O 1
ATOM 649 N N . PHE A 1 94 ? 0.897 -12.596 -7.745 1.00 93.81 94 PHE A N 1
ATOM 650 C CA . PHE A 1 94 ? 1.873 -12.872 -6.700 1.00 93.81 94 PHE A CA 1
ATOM 651 C C . PHE A 1 94 ? 1.136 -13.031 -5.363 1.00 93.81 94 PHE A C 1
ATOM 653 O O . PHE A 1 94 ? -0.027 -12.637 -5.252 1.00 93.81 94 PHE A O 1
ATOM 660 N N . SER A 1 95 ? 1.786 -13.623 -4.368 1.00 93.88 95 SER A N 1
ATOM 661 C CA . SER A 1 95 ? 1.246 -13.763 -3.013 1.00 93.88 95 SER A CA 1
ATOM 662 C C . SER A 1 95 ? 2.368 -13.746 -1.983 1.00 93.88 95 SER A C 1
ATOM 664 O O . SER A 1 95 ? 3.507 -14.101 -2.282 1.00 93.88 95 SER A O 1
ATOM 666 N N . TYR A 1 96 ? 2.058 -13.292 -0.773 1.00 92.69 96 TYR A N 1
ATOM 667 C CA . TYR A 1 96 ? 2.997 -13.217 0.343 1.00 92.69 96 TYR A CA 1
ATOM 668 C C . TYR A 1 96 ? 2.263 -13.460 1.665 1.00 92.69 96 TYR A C 1
ATOM 670 O O . TYR A 1 96 ? 1.052 -13.255 1.755 1.00 92.69 96 TYR A O 1
ATOM 678 N N . CYS A 1 97 ? 2.994 -13.881 2.698 1.00 88.94 97 CYS A N 1
ATOM 679 C CA . CYS A 1 97 ? 2.454 -14.106 4.041 1.00 88.94 97 CYS A CA 1
ATOM 680 C C . CYS A 1 97 ? 3.353 -13.444 5.093 1.00 88.94 97 CYS A C 1
ATOM 682 O O . CYS A 1 97 ? 4.166 -14.109 5.731 1.00 88.94 97 CYS A O 1
ATOM 684 N N . LEU A 1 98 ? 3.226 -12.119 5.248 1.00 87.94 98 LEU A N 1
ATOM 685 C CA . LEU A 1 98 ? 4.068 -11.350 6.170 1.00 87.94 98 LEU A CA 1
ATOM 686 C C . LEU A 1 98 ? 3.917 -11.863 7.604 1.00 87.94 98 LEU A C 1
ATOM 688 O O . LEU A 1 98 ? 2.809 -12.123 8.074 1.00 87.94 98 LEU A O 1
ATOM 692 N N . ARG A 1 99 ? 5.045 -11.991 8.304 1.00 84.81 99 ARG A N 1
ATOM 693 C CA . ARG A 1 99 ? 5.098 -12.454 9.694 1.00 84.81 99 ARG A CA 1
ATOM 694 C C . ARG A 1 99 ? 5.483 -11.291 10.597 1.00 84.81 99 ARG A C 1
ATOM 696 O O . ARG A 1 99 ? 6.378 -10.524 10.268 1.00 84.81 99 ARG A O 1
ATOM 703 N N . SER A 1 100 ? 4.800 -11.180 11.731 1.00 76.69 100 SER A N 1
ATOM 704 C CA . SER A 1 100 ? 4.937 -10.066 12.676 1.00 76.69 100 SER A CA 1
ATOM 705 C C . SER A 1 100 ? 6.062 -10.240 13.702 1.00 76.69 100 SER A C 1
ATOM 707 O O . SER A 1 100 ? 6.333 -9.318 14.462 1.00 76.69 100 SER A O 1
ATOM 709 N N . ASP A 1 101 ? 6.688 -11.416 13.771 1.00 73.62 101 ASP A N 1
ATOM 710 C CA . ASP A 1 101 ? 7.755 -11.719 14.726 1.00 73.62 101 ASP A CA 1
ATOM 711 C C . ASP A 1 101 ? 9.095 -11.823 13.990 1.00 73.62 101 ASP A C 1
ATOM 713 O O . ASP A 1 101 ? 9.254 -12.616 13.061 1.00 73.62 101 ASP A O 1
ATOM 717 N N . ALA A 1 102 ? 10.071 -11.022 14.421 1.00 68.69 102 ALA A N 1
ATOM 718 C CA . ALA A 1 102 ? 11.426 -11.036 13.877 1.00 68.69 102 ALA A CA 1
ATOM 719 C C . ALA A 1 102 ? 12.099 -12.418 14.017 1.00 68.69 102 ALA A C 1
ATOM 721 O O . ALA A 1 102 ? 12.975 -12.762 13.225 1.00 68.69 102 ALA A O 1
ATOM 722 N N . ASN A 1 103 ? 11.656 -13.239 14.976 1.00 76.00 103 ASN A N 1
ATOM 723 C CA . ASN A 1 103 ? 12.160 -14.595 15.212 1.00 76.00 103 ASN A CA 1
ATOM 724 C C . ASN A 1 103 ? 11.393 -15.673 14.439 1.00 76.00 103 ASN A C 1
ATOM 726 O O . ASN A 1 103 ? 11.736 -16.853 14.506 1.00 76.00 103 ASN A O 1
ATOM 730 N N . ALA A 1 104 ? 10.352 -15.295 13.697 1.00 74.06 104 ALA A N 1
ATOM 731 C CA . ALA A 1 104 ? 9.477 -16.244 13.027 1.00 74.06 104 ALA A CA 1
ATOM 732 C C . ALA A 1 104 ? 10.185 -16.975 11.866 1.00 74.06 104 ALA A C 1
ATOM 734 O O . ALA A 1 104 ? 9.710 -18.016 11.411 1.00 74.06 104 ALA A O 1
ATOM 735 N N . GLY A 1 105 ? 11.330 -16.468 11.404 1.00 79.69 105 GLY A N 1
ATOM 736 C CA . GLY A 1 105 ? 12.064 -16.982 10.251 1.00 79.69 105 GLY A CA 1
ATOM 737 C C . GLY A 1 105 ? 11.541 -16.417 8.928 1.00 79.69 105 GLY A C 1
ATOM 738 O O . GLY A 1 105 ? 10.760 -15.467 8.899 1.00 79.69 105 GLY A O 1
ATOM 739 N N . ALA A 1 106 ? 11.986 -16.996 7.811 1.00 82.50 106 ALA A N 1
ATOM 740 C CA . ALA A 1 106 ? 11.669 -16.486 6.479 1.00 82.50 106 ALA A CA 1
ATOM 741 C C . ALA A 1 106 ? 10.164 -16.567 6.147 1.00 82.50 106 ALA A C 1
ATOM 743 O O . ALA A 1 106 ? 9.494 -17.561 6.436 1.00 82.50 106 ALA A O 1
ATOM 744 N N . SER A 1 107 ? 9.655 -15.530 5.478 1.00 87.00 107 SER A N 1
ATOM 745 C CA . SER A 1 107 ? 8.334 -15.497 4.841 1.00 87.00 107 SER A CA 1
ATOM 746 C C . SER A 1 107 ? 8.512 -15.437 3.321 1.00 87.00 107 SER A C 1
ATOM 748 O O . SER A 1 107 ? 9.180 -14.516 2.844 1.00 87.00 107 SER A O 1
ATOM 750 N N . PRO A 1 108 ? 7.917 -16.353 2.540 1.00 87.69 108 PRO A N 1
ATOM 751 C CA . PRO A 1 108 ? 8.059 -16.329 1.094 1.00 87.69 108 PRO A CA 1
ATOM 752 C C . PRO A 1 108 ? 7.181 -15.252 0.445 1.00 87.69 108 PRO A C 1
ATOM 754 O O . PRO A 1 108 ? 6.065 -14.966 0.887 1.00 87.69 108 PRO A O 1
ATOM 757 N N . ILE A 1 109 ? 7.676 -14.732 -0.675 1.00 90.31 109 ILE A N 1
ATOM 758 C CA . ILE A 1 109 ? 6.866 -14.124 -1.728 1.00 90.31 109 ILE A CA 1
ATOM 759 C C . ILE A 1 109 ? 6.911 -15.049 -2.945 1.00 90.31 109 ILE A C 1
ATOM 761 O O . ILE A 1 109 ? 7.978 -15.509 -3.357 1.00 90.31 109 ILE A O 1
ATOM 765 N N . LEU A 1 110 ? 5.743 -15.363 -3.492 1.00 91.00 110 LEU A N 1
ATOM 766 C CA . LEU A 1 110 ? 5.564 -16.293 -4.599 1.00 91.00 110 LEU A CA 1
ATOM 767 C C . LEU A 1 110 ? 5.041 -15.531 -5.815 1.00 91.00 110 LEU A C 1
ATOM 769 O O . LEU A 1 110 ? 4.216 -14.631 -5.677 1.00 91.00 110 LEU A O 1
ATOM 773 N N . PHE A 1 111 ? 5.485 -15.913 -7.011 1.00 89.25 111 PHE A N 1
ATOM 774 C CA . PHE A 1 111 ? 5.120 -15.258 -8.270 1.00 89.25 111 PHE A CA 1
ATOM 775 C C . PHE A 1 111 ? 4.542 -16.260 -9.270 1.00 89.25 111 PHE A C 1
ATOM 777 O O . PHE A 1 111 ? 4.974 -17.409 -9.336 1.00 89.25 111 PHE A O 1
ATOM 784 N N . GLY A 1 112 ? 3.587 -15.823 -10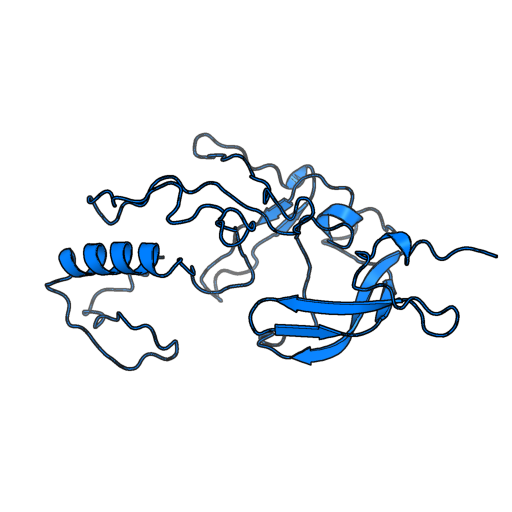.090 1.00 89.06 112 GLY A N 1
ATOM 785 C CA . GLY A 1 112 ? 3.031 -16.652 -11.160 1.00 89.06 112 GLY A CA 1
ATOM 786 C C . GLY A 1 112 ? 2.175 -17.812 -10.647 1.00 89.06 112 GLY A C 1
ATOM 787 O O . GLY A 1 112 ? 1.394 -17.657 -9.711 1.00 89.06 112 GLY A O 1
ATOM 788 N N . SER A 1 113 ? 2.272 -18.977 -11.285 1.00 88.81 113 SER A N 1
ATOM 789 C CA . SER A 1 113 ? 1.405 -20.130 -10.994 1.00 88.81 113 SER A CA 1
ATOM 790 C C . SER A 1 113 ? 1.527 -20.637 -9.554 1.00 88.81 113 SER A C 1
ATOM 792 O O . SER A 1 113 ? 0.519 -21.010 -8.959 1.00 88.81 113 SER A O 1
ATOM 794 N N . VAL A 1 114 ? 2.728 -20.585 -8.968 1.00 88.88 114 VAL A N 1
ATOM 795 C CA . VAL A 1 114 ? 2.979 -21.013 -7.580 1.00 88.88 114 VAL A CA 1
ATOM 796 C C . VAL A 1 114 ? 2.412 -20.050 -6.537 1.00 88.88 114 VAL A C 1
ATOM 798 O O . VAL A 1 114 ? 2.308 -20.407 -5.373 1.00 88.88 114 VAL A O 1
ATOM 801 N N . ALA A 1 115 ? 2.000 -18.846 -6.942 1.00 92.25 115 ALA A N 1
ATOM 802 C CA . ALA A 1 115 ? 1.379 -17.871 -6.051 1.00 92.25 115 ALA A CA 1
ATOM 803 C C . ALA A 1 115 ? -0.109 -18.151 -5.773 1.00 92.25 115 ALA A C 1
ATOM 805 O O . ALA A 1 115 ? -0.776 -17.343 -5.127 1.00 92.25 115 ALA A O 1
ATOM 806 N N . ASN A 1 116 ? -0.657 -19.247 -6.302 1.00 90.19 116 ASN A N 1
ATOM 807 C CA . ASN A 1 116 ? -2.069 -19.572 -6.171 1.00 90.19 116 ASN A CA 1
ATOM 808 C C . ASN A 1 116 ? -2.426 -19.931 -4.720 1.00 90.19 116 ASN A C 1
ATOM 810 O O . ASN A 1 116 ? -1.919 -20.911 -4.180 1.00 90.19 116 ASN A O 1
ATOM 814 N N . VAL A 1 117 ? -3.324 -19.157 -4.110 1.00 89.06 117 VAL A N 1
ATOM 815 C CA . VAL A 1 117 ? -3.829 -19.410 -2.756 1.00 89.06 117 VAL A CA 1
ATOM 816 C C . VAL A 1 117 ? -5.205 -20.056 -2.873 1.00 89.06 117 VAL A C 1
ATOM 818 O O . VAL A 1 117 ? -6.134 -19.457 -3.409 1.00 89.06 117 VAL A O 1
ATOM 821 N N . THR A 1 118 ? -5.330 -21.293 -2.399 1.00 87.94 118 THR A N 1
ATOM 822 C CA . THR A 1 118 ? -6.570 -22.082 -2.458 1.00 87.94 118 THR A CA 1
ATOM 823 C C . THR A 1 118 ? -6.891 -22.666 -1.094 1.00 87.94 118 THR A C 1
ATOM 825 O O . THR A 1 118 ? -5.989 -23.092 -0.378 1.00 87.94 118 THR A O 1
ATOM 828 N N . GLY A 1 119 ? -8.172 -22.739 -0.749 1.00 91.19 119 GLY A N 1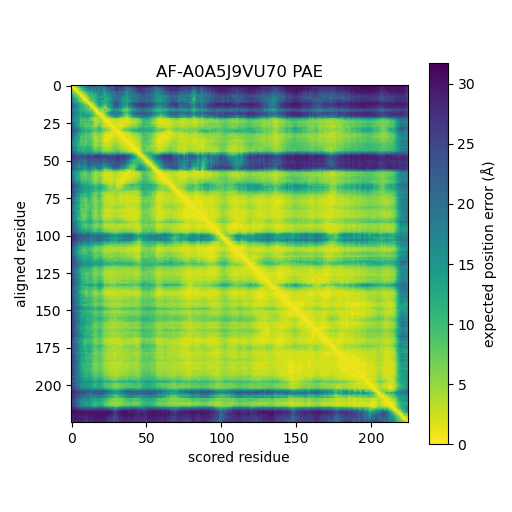
ATOM 829 C CA . GLY A 1 119 ? -8.633 -23.321 0.506 1.00 91.19 119 GLY A CA 1
ATOM 830 C C . GLY A 1 119 ? -10.049 -22.865 0.829 1.00 91.19 119 GLY A C 1
ATOM 831 O O . GLY A 1 119 ? -10.496 -21.837 0.328 1.00 91.19 119 GLY A O 1
ATOM 832 N N . ALA A 1 120 ? -10.748 -23.618 1.678 1.00 91.62 120 ALA A N 1
ATOM 833 C CA . ALA A 1 120 ? -12.137 -23.324 2.045 1.00 91.62 120 ALA A CA 1
ATOM 834 C C . ALA A 1 120 ? -12.312 -21.959 2.743 1.00 91.62 120 ALA A C 1
ATOM 836 O O . ALA A 1 120 ? -13.397 -21.391 2.730 1.00 91.62 120 ALA A O 1
ATOM 837 N N . THR A 1 121 ? -11.244 -21.429 3.342 1.00 92.75 121 THR A N 1
ATOM 838 C CA . THR A 1 121 ? -11.230 -20.151 4.066 1.00 92.75 121 THR A CA 1
ATOM 839 C C . THR A 1 121 ? -10.729 -18.974 3.228 1.00 92.75 121 THR A C 1
ATOM 841 O O . THR A 1 121 ? 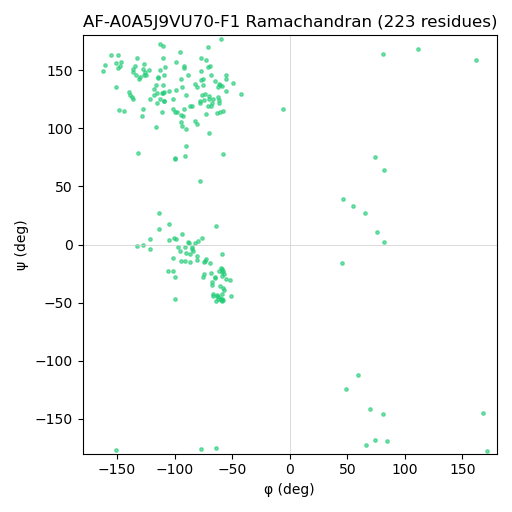-10.694 -17.849 3.723 1.00 92.75 121 THR A O 1
ATOM 844 N N . VAL A 1 122 ? -10.328 -19.202 1.973 1.00 93.25 122 VAL A N 1
ATOM 845 C CA . VAL A 1 122 ? -9.821 -18.136 1.102 1.00 93.25 122 VAL A CA 1
ATOM 846 C C . VAL A 1 122 ? -10.986 -17.275 0.631 1.00 93.25 122 VAL A C 1
ATOM 848 O O . VAL A 1 122 ? -11.934 -17.772 0.030 1.00 93.25 122 VAL A O 1
ATOM 851 N N . GLN A 1 123 ? -10.886 -15.973 0.880 1.00 94.62 123 GLN A N 1
ATOM 852 C CA . GLN A 1 123 ? -11.834 -14.974 0.401 1.00 94.62 123 GLN A CA 1
ATOM 853 C C . GLN A 1 123 ? -11.189 -14.129 -0.695 1.00 94.62 123 GLN A C 1
ATOM 855 O O . GLN A 1 123 ? -9.968 -13.960 -0.733 1.00 94.62 123 GLN A O 1
ATOM 860 N N . SER A 1 124 ? -12.010 -13.591 -1.593 1.00 93.81 124 SER A N 1
ATOM 861 C CA . SER A 1 124 ? -11.547 -12.707 -2.662 1.00 93.81 124 SER A CA 1
ATOM 862 C C . SER A 1 124 ? -12.439 -11.480 -2.763 1.00 93.81 124 SER A C 1
ATOM 864 O O . SER A 1 124 ? -13.645 -11.563 -2.544 1.00 93.81 124 SER A O 1
ATOM 866 N N . THR A 1 125 ? -11.835 -10.349 -3.108 1.00 95.44 125 THR A N 1
ATOM 867 C CA . THR A 1 125 ? -12.542 -9.107 -3.414 1.00 95.44 125 THR A CA 1
ATOM 868 C C . THR A 1 125 ? -12.011 -8.551 -4.735 1.00 95.44 125 THR A C 1
ATOM 870 O O . THR A 1 125 ? -10.811 -8.687 -5.009 1.00 95.44 125 THR A O 1
ATOM 873 N N . PRO A 1 126 ? -12.861 -7.965 -5.595 1.00 96.12 126 PRO A N 1
ATOM 874 C CA . PRO A 1 126 ? -12.400 -7.345 -6.826 1.00 96.12 126 PRO A CA 1
ATOM 875 C C . PRO A 1 126 ? -11.428 -6.194 -6.553 1.00 96.12 126 PRO A C 1
ATOM 877 O O . PRO A 1 126 ? -11.668 -5.336 -5.703 1.00 96.12 126 PRO A O 1
ATOM 880 N N . LEU A 1 127 ? -10.357 -6.132 -7.344 1.00 95.06 127 LEU A N 1
ATOM 881 C CA . LEU A 1 127 ? -9.536 -4.931 -7.419 1.00 95.06 127 LEU A CA 1
ATOM 882 C C . LEU A 1 127 ? -10.289 -3.855 -8.201 1.00 95.06 127 LEU A C 1
ATOM 884 O O . LEU A 1 127 ? -10.722 -4.096 -9.331 1.00 95.06 127 LEU A O 1
ATOM 888 N N . VAL A 1 128 ? -10.382 -2.655 -7.638 1.00 95.00 128 VAL A N 1
ATOM 889 C CA . VAL A 1 128 ? -10.995 -1.503 -8.308 1.00 95.00 128 VAL A CA 1
ATOM 890 C C . VAL A 1 128 ? -9.933 -0.637 -8.990 1.00 95.00 128 VAL A C 1
ATOM 892 O O . VAL A 1 128 ? -8.723 -0.811 -8.805 1.00 95.00 128 VAL A O 1
ATOM 895 N N . ARG A 1 129 ? -10.369 0.265 -9.870 1.00 93.50 129 ARG A N 1
ATOM 896 C CA . ARG A 1 129 ? -9.496 1.233 -10.544 1.00 93.50 129 ARG A CA 1
ATOM 897 C C . ARG A 1 129 ? -9.863 2.631 -10.084 1.00 93.50 129 ARG A C 1
ATOM 899 O O . ARG A 1 129 ? -11.039 2.926 -9.905 1.00 93.50 129 ARG A O 1
ATOM 906 N N . ASN A 1 130 ? -8.852 3.479 -9.948 1.00 94.19 130 ASN A N 1
ATOM 907 C CA . ASN A 1 130 ? -9.079 4.902 -9.778 1.00 94.19 130 ASN A CA 1
ATOM 908 C C . ASN A 1 130 ? -9.796 5.444 -11.036 1.00 94.19 130 ASN A C 1
ATOM 910 O O . ASN A 1 130 ? -9.311 5.189 -12.146 1.00 94.19 130 ASN A O 1
ATOM 914 N N . PRO A 1 131 ? -10.939 6.140 -10.891 1.00 92.06 131 PRO A N 1
ATOM 915 C CA . PRO A 1 131 ? -11.755 6.577 -12.023 1.00 92.06 131 PRO A CA 1
ATOM 916 C C . PRO A 1 131 ? -11.080 7.661 -12.872 1.00 92.06 131 PRO A C 1
ATOM 918 O O . PRO A 1 131 ? -11.381 7.769 -14.058 1.00 92.06 131 PRO A O 1
ATOM 921 N N . VAL A 1 132 ? -10.155 8.429 -12.287 1.00 93.94 132 VAL A N 1
ATOM 922 C CA . VAL A 1 132 ? -9.428 9.512 -12.966 1.00 93.94 132 VAL A CA 1
ATOM 923 C C . VAL A 1 132 ? -8.043 9.037 -13.404 1.00 93.94 132 VAL A C 1
ATOM 925 O O . VAL A 1 132 ? -7.663 9.189 -14.563 1.00 93.94 132 VAL A O 1
ATOM 928 N N . THR A 1 133 ? -7.305 8.370 -12.514 1.00 87.88 133 THR A N 1
ATOM 929 C CA . THR A 1 133 ? -5.942 7.887 -12.789 1.00 87.88 133 THR A CA 1
ATOM 930 C C . THR A 1 133 ? -5.955 6.399 -13.135 1.00 87.88 133 THR A C 1
ATOM 932 O O . THR A 1 133 ? -5.530 5.548 -12.352 1.00 87.88 133 THR A O 1
ATOM 935 N N . GLN A 1 134 ? -6.433 6.058 -14.334 1.00 79.06 134 GLN A N 1
ATOM 936 C CA . GLN A 1 134 ? -6.663 4.662 -14.752 1.00 79.06 134 GLN A CA 1
ATOM 937 C C . GLN A 1 134 ? -5.409 3.759 -14.736 1.00 79.06 134 GLN A C 1
ATOM 939 O O . GLN A 1 134 ? -5.530 2.529 -14.680 1.00 79.06 134 GLN A O 1
ATOM 944 N N . HIS A 1 135 ? -4.218 4.366 -14.764 1.00 82.88 135 HIS A N 1
ATOM 945 C CA . HIS A 1 135 ? -2.911 3.704 -14.709 1.00 82.88 135 HIS A CA 1
ATOM 946 C C . HIS A 1 135 ? -2.205 3.840 -13.351 1.00 82.88 135 HIS A C 1
ATOM 948 O O . HIS A 1 135 ? -0.996 3.620 -13.269 1.00 82.88 135 HIS A O 1
ATOM 954 N N . ALA A 1 136 ? -2.930 4.196 -12.285 1.00 87.94 136 ALA A N 1
ATOM 955 C CA . ALA A 1 136 ? -2.366 4.227 -10.941 1.00 87.94 136 ALA A CA 1
ATOM 956 C C . ALA A 1 136 ? -1.757 2.852 -10.582 1.00 87.94 136 ALA A C 1
ATOM 958 O O . ALA A 1 136 ? -2.416 1.822 -10.772 1.00 87.94 136 ALA A O 1
ATOM 959 N N . PRO A 1 137 ? -0.521 2.801 -10.051 1.00 89.25 137 PRO A N 1
ATOM 960 C CA . PRO A 1 137 ? 0.186 1.544 -9.811 1.00 89.25 137 PRO A CA 1
ATOM 961 C C . PRO A 1 137 ? -0.318 0.787 -8.570 1.00 89.25 137 PRO A C 1
ATOM 963 O O . PRO A 1 137 ? 0.271 -0.230 -8.210 1.00 89.25 137 PRO A O 1
ATOM 966 N N . TYR A 1 138 ? -1.384 1.248 -7.914 1.00 92.94 138 TYR A N 1
ATOM 967 C CA . TYR A 1 138 ? -1.855 0.715 -6.637 1.00 92.94 138 TYR A CA 1
ATOM 968 C C . TYR A 1 138 ? -2.899 -0.403 -6.775 1.00 92.94 138 TYR A C 1
ATOM 970 O O . TYR A 1 138 ? -3.676 -0.472 -7.737 1.00 92.94 138 TYR A O 1
ATOM 978 N N . TYR A 1 139 ? -2.944 -1.270 -5.764 1.00 95.38 139 TYR A N 1
ATOM 979 C CA . TYR A 1 139 ? -3.968 -2.299 -5.598 1.00 95.38 139 TYR A CA 1
ATOM 980 C C . TYR A 1 139 ? -5.132 -1.743 -4.784 1.00 95.38 139 TYR A C 1
ATOM 982 O O . TYR A 1 139 ? -5.169 -1.896 -3.566 1.00 95.38 139 TYR A O 1
ATOM 990 N N . TYR A 1 140 ? -6.066 -1.073 -5.460 1.00 96.31 140 TYR A N 1
ATOM 991 C CA . TYR A 1 140 ? -7.260 -0.556 -4.801 1.00 96.31 140 TYR A CA 1
ATOM 992 C C . TYR A 1 140 ? -8.285 -1.656 -4.537 1.00 96.31 140 TYR A C 1
ATOM 994 O O . TYR A 1 140 ? -8.531 -2.502 -5.401 1.00 96.31 140 TYR A O 1
ATOM 1002 N N . VAL A 1 141 ? -8.936 -1.583 -3.382 1.00 95.94 141 VAL A N 1
ATOM 1003 C CA . VAL A 1 141 ? -10.055 -2.446 -2.983 1.00 95.94 141 VAL A CA 1
ATOM 1004 C C . VAL A 1 141 ? -11.244 -1.588 -2.556 1.00 95.94 141 VAL A C 1
ATOM 1006 O O . VAL A 1 141 ? -11.080 -0.436 -2.158 1.00 95.94 141 VAL A O 1
ATOM 1009 N N . ASN A 1 142 ? -12.451 -2.142 -2.654 1.00 94.62 142 ASN A N 1
ATOM 1010 C CA . ASN A 1 142 ? -13.662 -1.460 -2.205 1.00 94.62 142 ASN A CA 1
ATOM 1011 C C . ASN A 1 142 ? -13.984 -1.849 -0.754 1.00 94.62 142 ASN A C 1
ATOM 1013 O O . ASN A 1 142 ? -14.364 -2.993 -0.504 1.00 94.62 142 ASN A O 1
ATOM 1017 N N . LEU A 1 143 ? -13.835 -0.913 0.186 1.00 93.81 143 LEU A N 1
ATOM 1018 C CA . LEU A 1 143 ? -14.214 -1.108 1.587 1.00 93.81 143 LEU A CA 1
ATOM 1019 C C . LEU A 1 143 ? -15.628 -0.579 1.817 1.00 93.81 143 LEU A C 1
ATOM 1021 O O . LEU A 1 143 ? -15.856 0.626 1.768 1.00 93.81 143 LEU A O 1
ATOM 1025 N N . THR A 1 144 ? -16.568 -1.486 2.070 1.00 92.56 144 THR A N 1
ATOM 1026 C CA . THR A 1 144 ? -17.999 -1.158 2.176 1.00 92.56 144 THR A CA 1
ATOM 1027 C C . THR A 1 144 ? -18.511 -1.057 3.607 1.00 92.56 144 THR A C 1
ATOM 1029 O O . THR A 1 144 ? -19.640 -0.633 3.809 1.00 92.56 144 THR A O 1
ATOM 1032 N N . GLY A 1 145 ? -17.725 -1.494 4.588 1.00 93.69 145 GLY A N 1
ATOM 1033 C CA . GLY A 1 145 ? -18.159 -1.634 5.972 1.00 93.69 145 GLY A CA 1
ATOM 1034 C C . GLY A 1 145 ? -16.962 -1.722 6.905 1.00 93.69 145 GLY A C 1
ATOM 1035 O O . GLY A 1 145 ? -15.908 -2.229 6.514 1.00 93.69 145 GLY A O 1
ATOM 1036 N N . VAL A 1 146 ? -17.124 -1.234 8.131 1.00 96.50 146 VAL A N 1
ATOM 1037 C CA . VAL A 1 146 ? -16.147 -1.411 9.207 1.00 96.50 146 VAL A CA 1
ATOM 1038 C C . VAL A 1 146 ? -16.918 -1.742 10.470 1.00 96.50 146 VAL A C 1
ATOM 1040 O O . VAL A 1 146 ? -17.803 -0.993 10.866 1.00 96.50 146 VAL A O 1
ATOM 1043 N N . THR A 1 147 ? -16.546 -2.834 11.126 1.00 96.94 147 THR A N 1
ATOM 1044 C CA . THR A 1 147 ? -17.140 -3.250 12.395 1.00 96.94 147 THR A CA 1
ATOM 1045 C C . THR A 1 147 ? -16.058 -3.256 13.466 1.00 96.94 147 THR A C 1
ATOM 1047 O O . THR A 1 147 ? -14.993 -3.844 13.278 1.00 96.94 147 THR A O 1
ATOM 1050 N N . VAL A 1 148 ? -16.321 -2.603 14.597 1.00 96.44 148 VAL A N 1
ATOM 1051 C CA . VAL A 1 148 ? -15.427 -2.598 15.763 1.00 96.44 148 VAL A CA 1
ATOM 1052 C C . VAL A 1 148 ? -16.106 -3.390 16.870 1.00 96.44 148 VAL A C 1
ATOM 1054 O O . VAL A 1 148 ? -17.161 -2.988 17.362 1.00 96.44 148 VAL A O 1
ATOM 1057 N N . GLY A 1 149 ? -15.535 -4.537 17.242 1.00 92.38 149 GLY A N 1
ATOM 1058 C CA . GLY A 1 149 ? -16.186 -5.478 18.156 1.00 92.38 149 GLY A CA 1
ATOM 1059 C C . GLY A 1 149 ? -17.524 -5.955 17.585 1.00 92.38 149 GLY A C 1
ATOM 1060 O O . GLY A 1 149 ? -17.547 -6.657 16.581 1.00 92.38 149 GLY A O 1
ATOM 1061 N N . GLY A 1 150 ? -18.632 -5.558 18.218 1.00 91.69 150 GLY A N 1
ATOM 1062 C CA . GLY A 1 150 ? -19.997 -5.819 17.735 1.00 91.69 150 GLY A CA 1
ATOM 1063 C C . GLY A 1 150 ? -20.705 -4.609 17.116 1.00 91.69 150 GLY A C 1
ATOM 1064 O O . GLY A 1 150 ? -21.888 -4.702 16.799 1.00 91.69 150 GLY A O 1
ATOM 1065 N N . THR A 1 151 ? -20.030 -3.465 16.987 1.00 95.12 151 THR A N 1
ATOM 1066 C CA . THR A 1 151 ? -20.625 -2.220 16.485 1.00 95.12 151 THR A CA 1
ATOM 1067 C C . THR A 1 151 ? -20.278 -2.025 15.019 1.00 95.12 151 THR A C 1
ATOM 1069 O O . THR A 1 151 ? -19.114 -1.796 14.687 1.00 95.12 151 THR A O 1
ATOM 1072 N N . ASP A 1 152 ? -21.288 -2.085 14.154 1.00 96.81 152 ASP A N 1
ATOM 1073 C CA . ASP A 1 152 ? -21.143 -1.703 12.752 1.00 96.81 152 ASP A CA 1
ATOM 1074 C C . ASP A 1 152 ? -21.122 -0.177 12.624 1.00 96.81 152 ASP A C 1
ATOM 1076 O O . ASP A 1 152 ? -21.960 0.520 13.207 1.00 96.81 152 ASP A O 1
ATOM 1080 N N . LEU A 1 153 ? -20.119 0.352 11.928 1.00 97.12 153 LEU A N 1
ATOM 1081 C CA . LEU A 1 153 ? -19.920 1.791 11.796 1.00 97.12 153 LEU A CA 1
ATOM 1082 C C . LEU A 1 153 ? -20.705 2.328 10.596 1.00 97.12 153 LEU A C 1
ATOM 1084 O O . LEU A 1 153 ? -20.768 1.660 9.565 1.00 97.12 153 LEU A O 1
ATOM 1088 N N . PRO A 1 154 ? -21.239 3.560 10.672 1.00 95.62 154 PRO A N 1
ATOM 1089 C CA . PRO A 1 154 ? -22.018 4.165 9.593 1.00 95.62 154 PRO A CA 1
ATOM 1090 C C . PRO A 1 154 ? -21.113 4.691 8.464 1.00 95.62 154 PRO A C 1
ATOM 1092 O O . PRO A 1 154 ? -21.160 5.867 8.104 1.00 95.62 154 PRO A O 1
ATOM 1095 N N . VAL A 1 155 ? -20.252 3.832 7.918 1.00 94.31 155 VAL A N 1
ATOM 1096 C CA . VAL A 1 155 ? -19.381 4.164 6.790 1.00 94.31 155 VAL A CA 1
ATOM 1097 C C . VAL A 1 155 ? -20.199 4.196 5.502 1.00 94.31 155 VAL A C 1
ATOM 1099 O O . VAL A 1 155 ? -21.049 3.345 5.250 1.00 94.31 155 VAL A O 1
ATOM 1102 N N . THR A 1 156 ? -19.942 5.199 4.674 1.00 91.69 156 THR A N 1
ATOM 1103 C CA . THR A 1 156 ? -20.584 5.371 3.366 1.00 91.69 156 THR A CA 1
ATOM 1104 C C . THR A 1 156 ? -19.578 5.126 2.247 1.00 91.69 156 THR A C 1
ATOM 1106 O O . THR A 1 156 ? -18.369 5.064 2.488 1.00 91.69 156 THR A O 1
ATOM 1109 N N . SER A 1 157 ? -20.055 5.058 0.999 1.00 87.75 157 SER A N 1
ATOM 1110 C CA . SER A 1 157 ? -19.185 5.018 -0.188 1.00 87.75 157 SER A CA 1
ATOM 1111 C C . SER A 1 157 ? -18.151 6.142 -0.203 1.00 87.75 157 SER A C 1
ATOM 1113 O O . SER A 1 157 ? -17.047 5.953 -0.698 1.00 87.75 157 SER A O 1
ATOM 1115 N N . ASP A 1 158 ? -18.482 7.288 0.384 1.00 90.38 158 ASP A N 1
ATOM 1116 C CA . ASP A 1 158 ? -17.654 8.491 0.342 1.00 90.38 158 ASP A CA 1
ATOM 1117 C C . ASP A 1 158 ? -16.602 8.507 1.458 1.00 90.38 158 ASP A C 1
ATOM 1119 O O . ASP A 1 158 ? -15.647 9.275 1.396 1.00 90.38 158 ASP A O 1
ATOM 1123 N N . THR A 1 159 ? -16.743 7.644 2.473 1.00 94.19 159 THR A N 1
ATOM 1124 C CA . THR A 1 159 ? -15.813 7.592 3.614 1.00 94.19 159 THR A CA 1
ATOM 1125 C C . THR A 1 159 ? -14.421 7.122 3.184 1.00 94.19 159 THR A C 1
ATOM 1127 O O . THR A 1 159 ? -13.416 7.682 3.619 1.00 94.19 159 THR A O 1
ATOM 1130 N N . PHE A 1 160 ? -14.362 6.096 2.328 1.00 94.06 160 PHE A N 1
ATOM 1131 C CA . PHE A 1 160 ? -13.112 5.502 1.830 1.00 94.06 160 PHE A CA 1
ATOM 1132 C C . PHE A 1 160 ? -13.046 5.416 0.301 1.00 94.06 160 PHE A C 1
ATOM 1134 O O . PHE A 1 160 ? -12.068 4.906 -0.245 1.00 94.06 160 PHE A O 1
ATOM 1141 N N . GLY A 1 161 ? -14.089 5.865 -0.399 1.00 94.31 161 GLY A N 1
ATOM 1142 C CA . GLY A 1 161 ? -14.155 5.838 -1.853 1.00 94.31 161 GLY A CA 1
ATOM 1143 C C . GLY A 1 161 ? -13.334 6.933 -2.519 1.00 94.31 161 GLY A C 1
ATOM 1144 O O . GLY A 1 161 ? -12.612 7.704 -1.885 1.00 94.31 161 GLY A O 1
ATOM 1145 N N . PHE A 1 162 ? -13.440 6.975 -3.843 1.00 95.00 162 PHE A N 1
ATOM 1146 C CA . PHE A 1 162 ? -12.822 8.020 -4.643 1.00 95.00 162 PHE A CA 1
ATOM 1147 C C . PHE A 1 162 ? -13.691 9.275 -4.655 1.00 95.00 162 PHE A C 1
ATOM 1149 O O . PHE A 1 162 ? -14.903 9.196 -4.848 1.00 95.00 162 PHE A O 1
ATOM 1156 N N . THR A 1 163 ? -13.065 10.439 -4.541 1.00 92.38 163 THR A N 1
ATOM 1157 C CA . THR A 1 163 ? -13.711 11.715 -4.853 1.00 92.38 163 THR A CA 1
ATOM 1158 C C . THR A 1 163 ? -13.912 11.857 -6.366 1.00 92.38 163 THR A C 1
ATOM 1160 O O . THR A 1 163 ? -13.320 11.129 -7.168 1.00 92.38 163 THR A O 1
ATOM 1163 N N . ALA A 1 164 ? -14.677 12.869 -6.785 1.00 90.62 164 ALA A N 1
ATOM 1164 C CA . ALA A 1 164 ? -14.841 13.211 -8.202 1.00 90.62 164 ALA A CA 1
ATOM 1165 C C . ALA A 1 164 ? -13.508 13.521 -8.919 1.00 90.62 164 ALA A C 1
ATOM 1167 O O . ALA A 1 164 ? -13.402 13.345 -10.130 1.00 90.62 164 ALA A O 1
ATOM 1168 N N . THR A 1 165 ? -12.479 13.952 -8.180 1.00 92.69 165 THR A N 1
ATOM 1169 C CA . THR A 1 165 ? -11.129 14.209 -8.708 1.00 92.69 165 THR A CA 1
ATOM 1170 C C . THR A 1 165 ? -10.225 12.973 -8.679 1.00 92.69 165 THR A C 1
ATOM 1172 O O . THR A 1 165 ? -9.058 13.057 -9.056 1.00 92.69 165 THR A O 1
ATOM 1175 N N . GLY A 1 166 ? -10.740 11.819 -8.243 1.00 91.56 166 GLY A N 1
ATOM 1176 C CA . GLY A 1 166 ? -9.977 10.581 -8.097 1.00 91.56 166 GLY A CA 1
ATOM 1177 C C . GLY A 1 166 ? -9.060 10.555 -6.873 1.00 91.56 166 GLY A C 1
ATOM 1178 O O . GLY A 1 166 ? -8.231 9.653 -6.768 1.00 91.56 166 GLY A O 1
ATOM 1179 N N . ALA A 1 167 ? -9.178 11.512 -5.950 1.00 90.88 167 ALA A N 1
ATOM 1180 C CA . ALA A 1 167 ? -8.497 11.435 -4.659 1.00 90.88 167 ALA A CA 1
ATOM 1181 C C . ALA A 1 167 ? -9.173 10.385 -3.761 1.00 90.88 167 ALA A C 1
ATOM 1183 O O . ALA A 1 167 ? -10.334 10.043 -3.971 1.00 90.88 167 ALA A O 1
ATOM 1184 N N . GLY A 1 168 ? -8.463 9.881 -2.753 1.00 91.69 168 GLY A N 1
ATOM 1185 C CA . GLY A 1 168 ? -8.983 8.844 -1.859 1.00 91.69 168 GLY A CA 1
ATOM 1186 C C . GLY A 1 168 ? -8.876 7.433 -2.443 1.00 91.69 168 GLY A C 1
ATOM 1187 O O . GLY A 1 168 ? -7.914 7.107 -3.149 1.00 91.69 168 GLY A O 1
ATOM 1188 N N . GLY A 1 169 ? -9.858 6.591 -2.125 1.00 93.94 169 GLY A N 1
ATOM 1189 C CA . GLY A 1 169 ? -9.780 5.144 -2.312 1.00 93.94 169 GLY A CA 1
ATOM 1190 C C . GLY A 1 169 ? -9.002 4.445 -1.191 1.00 93.94 169 GLY A C 1
ATOM 1191 O O . GLY A 1 169 ? -8.241 5.066 -0.450 1.00 93.94 169 GLY A O 1
ATOM 1192 N N . LEU A 1 170 ? -9.158 3.123 -1.104 1.00 95.00 170 LEU A N 1
ATOM 1193 C CA . LEU A 1 170 ? -8.400 2.273 -0.187 1.00 95.00 170 LEU A CA 1
ATOM 1194 C C . LEU A 1 170 ? -7.434 1.386 -0.969 1.00 95.00 170 LEU A C 1
ATOM 1196 O O . LEU A 1 170 ? -7.843 0.713 -1.917 1.00 95.00 170 LEU A O 1
ATOM 1200 N N . ILE A 1 171 ? -6.168 1.362 -0.556 1.00 94.94 171 ILE A N 1
ATOM 1201 C CA . ILE A 1 171 ? -5.121 0.532 -1.161 1.00 94.94 171 ILE A CA 1
ATOM 1202 C C . ILE A 1 171 ? -4.655 -0.552 -0.193 1.00 94.94 171 ILE A C 1
ATOM 1204 O O . ILE A 1 171 ? -4.645 -0.355 1.019 1.00 94.94 171 ILE A O 1
ATOM 1208 N N . VAL A 1 172 ? -4.227 -1.687 -0.742 1.00 94.94 172 VAL A N 1
ATOM 1209 C CA . VAL A 1 172 ? -3.419 -2.663 -0.005 1.00 94.94 172 VAL A CA 1
ATOM 1210 C C . VAL A 1 172 ? -1.954 -2.255 -0.130 1.00 94.94 172 VAL A C 1
ATOM 1212 O O . VAL A 1 172 ? -1.424 -2.189 -1.242 1.00 94.94 172 VAL A O 1
ATOM 1215 N N . ASP A 1 173 ? -1.320 -1.979 1.007 1.00 91.75 173 ASP A N 1
ATOM 1216 C CA . ASP A 1 173 ? 0.020 -1.405 1.091 1.00 91.75 173 ASP A CA 1
ATOM 1217 C C . ASP A 1 173 ? 0.926 -2.253 1.998 1.00 91.75 173 ASP A C 1
ATOM 1219 O O . ASP A 1 173 ? 0.671 -2.398 3.191 1.00 91.75 173 ASP A O 1
ATOM 1223 N N . SER A 1 174 ? 1.986 -2.831 1.427 1.00 89.31 174 SER A N 1
ATOM 1224 C CA . SER A 1 174 ? 3.009 -3.579 2.172 1.00 89.31 174 SER A CA 1
ATOM 1225 C C . SER A 1 174 ? 4.183 -2.713 2.647 1.00 89.31 174 SER A C 1
ATOM 1227 O O . SER A 1 174 ? 5.076 -3.223 3.318 1.00 89.31 174 SER A O 1
ATOM 1229 N N . GLY A 1 175 ? 4.238 -1.448 2.232 1.00 85.19 175 GLY A N 1
ATOM 1230 C CA . GLY A 1 175 ? 5.282 -0.476 2.556 1.00 85.19 175 GLY A CA 1
ATOM 1231 C C . GLY A 1 175 ? 4.948 0.435 3.741 1.00 85.19 175 GLY A C 1
ATOM 1232 O O . GLY A 1 175 ? 5.810 1.201 4.163 1.00 85.19 175 GLY A O 1
ATOM 1233 N N . THR A 1 176 ? 3.734 0.362 4.294 1.00 84.12 176 THR A N 1
ATOM 1234 C CA . THR A 1 176 ? 3.347 1.071 5.524 1.00 84.12 176 THR A CA 1
ATOM 1235 C C . THR A 1 176 ? 3.167 0.108 6.688 1.00 84.12 176 THR A C 1
ATOM 1237 O O . THR A 1 176 ? 2.440 -0.874 6.576 1.00 84.12 176 THR A O 1
ATOM 1240 N N . THR A 1 177 ? 3.772 0.426 7.834 1.00 84.25 177 THR A N 1
ATOM 1241 C CA . THR A 1 177 ? 3.696 -0.398 9.053 1.00 84.25 177 THR A CA 1
ATOM 1242 C C . THR A 1 177 ? 2.298 -0.440 9.671 1.00 84.25 177 THR A C 1
ATOM 1244 O O . THR A 1 177 ? 1.910 -1.459 10.233 1.00 84.25 177 THR A O 1
ATOM 1247 N N . PHE A 1 178 ? 1.548 0.662 9.584 1.00 87.81 178 PHE A N 1
ATOM 1248 C CA . PHE A 1 178 ? 0.229 0.810 10.202 1.00 87.81 178 PHE A CA 1
ATOM 1249 C C . PHE A 1 178 ? -0.830 1.147 9.158 1.00 87.81 178 PHE A C 1
ATOM 1251 O O . PHE A 1 178 ? -0.544 1.820 8.162 1.00 87.81 178 PHE A O 1
ATOM 1258 N N . THR A 1 179 ? -2.064 0.723 9.421 1.00 92.19 179 THR A N 1
ATOM 1259 C CA . THR A 1 179 ? -3.220 1.096 8.605 1.00 92.19 179 THR A CA 1
ATOM 1260 C C . THR A 1 179 ? -3.483 2.593 8.746 1.00 92.19 179 THR A C 1
ATOM 1262 O O . THR A 1 179 ? -3.678 3.097 9.849 1.00 92.19 179 THR A O 1
ATOM 1265 N N . ASN A 1 180 ? -3.524 3.306 7.621 1.00 90.88 180 ASN A N 1
ATOM 1266 C CA . ASN A 1 180 ? -3.912 4.713 7.583 1.00 90.88 180 ASN A CA 1
ATOM 1267 C C . ASN A 1 180 ? -5.360 4.816 7.101 1.00 90.88 180 ASN A C 1
ATOM 1269 O O . ASN A 1 180 ? -5.701 4.302 6.035 1.00 90.88 180 ASN A O 1
ATOM 1273 N N . LEU A 1 181 ? -6.207 5.482 7.881 1.00 93.75 181 LEU A N 1
ATOM 1274 C CA . LEU A 1 181 ? -7.607 5.719 7.542 1.00 93.75 181 LEU A CA 1
ATOM 1275 C C . LEU 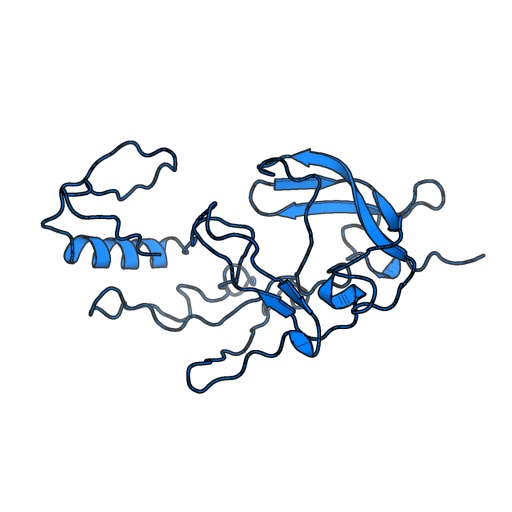A 1 181 ? -7.820 7.197 7.218 1.00 93.75 181 LEU A C 1
ATOM 1277 O O . LEU A 1 181 ? -7.206 8.068 7.834 1.00 93.75 181 LEU A O 1
ATOM 1281 N N . ALA A 1 182 ? -8.729 7.479 6.281 1.00 93.56 182 ALA A N 1
ATOM 1282 C CA . ALA A 1 182 ? -9.229 8.835 6.075 1.00 93.56 182 ALA A CA 1
ATOM 1283 C C . ALA A 1 182 ? -9.792 9.380 7.396 1.00 93.56 182 ALA A C 1
ATOM 1285 O O . ALA A 1 182 ? -10.417 8.633 8.148 1.00 93.56 182 ALA A O 1
ATOM 1286 N N . GLU A 1 183 ? -9.591 10.669 7.670 1.00 93.62 183 GLU A N 1
ATOM 1287 C CA . GLU A 1 183 ? -9.860 11.283 8.980 1.00 93.62 183 GLU A CA 1
ATOM 1288 C C . GLU A 1 183 ? -11.269 10.981 9.518 1.00 93.62 183 GLU A C 1
ATOM 1290 O O . GLU A 1 183 ? -11.419 10.583 10.672 1.00 93.62 183 GLU A O 1
ATOM 1295 N N . ALA A 1 184 ? -12.295 11.070 8.666 1.00 93.38 184 ALA A N 1
ATOM 1296 C CA . ALA A 1 184 ? -13.670 10.731 9.036 1.00 93.38 184 ALA A CA 1
ATOM 1297 C C . ALA A 1 184 ? -13.823 9.253 9.446 1.00 93.38 184 ALA A C 1
ATOM 1299 O O . ALA A 1 184 ? -14.434 8.944 10.470 1.00 93.38 184 ALA A O 1
ATOM 1300 N N . GLY A 1 185 ? -13.227 8.338 8.677 1.00 95.31 185 GLY A N 1
ATOM 1301 C CA . GLY A 1 185 ? -13.198 6.909 8.990 1.00 95.31 185 GLY A CA 1
ATOM 1302 C C . GLY A 1 185 ? -12.439 6.613 10.281 1.00 95.31 185 GLY A C 1
ATOM 1303 O O . GLY A 1 185 ? -12.923 5.862 11.128 1.00 95.31 185 GLY A O 1
ATOM 1304 N N . TYR A 1 186 ? -11.286 7.259 10.466 1.00 95.94 186 TYR A N 1
ATOM 1305 C CA . TYR A 1 186 ? -10.490 7.154 11.683 1.00 95.94 186 TYR A CA 1
ATOM 1306 C C . TYR A 1 186 ? -11.274 7.609 12.917 1.00 95.94 186 TYR A C 1
ATOM 1308 O O . TYR A 1 186 ? -11.318 6.893 13.916 1.00 95.94 186 TYR A O 1
ATOM 1316 N N . ALA A 1 187 ? -11.943 8.762 12.843 1.00 95.94 187 ALA A N 1
ATOM 1317 C CA . ALA A 1 187 ? -12.736 9.300 13.943 1.00 95.94 187 ALA A CA 1
ATOM 1318 C C . ALA A 1 187 ? -13.846 8.330 14.382 1.00 95.94 187 ALA A C 1
ATOM 1320 O O . ALA A 1 187 ? -14.017 8.108 15.584 1.00 95.94 187 ALA A O 1
ATOM 1321 N N . MET A 1 188 ? -14.542 7.701 13.425 1.00 96.38 188 MET A N 1
ATOM 1322 C CA . MET A 1 188 ? -15.572 6.694 13.707 1.00 96.38 188 MET A CA 1
ATOM 1323 C C . MET A 1 188 ? -14.992 5.450 14.391 1.00 96.38 188 MET A C 1
ATOM 1325 O O . MET A 1 188 ? -15.501 5.028 15.432 1.00 96.38 188 MET A O 1
ATOM 1329 N N . VAL A 1 189 ?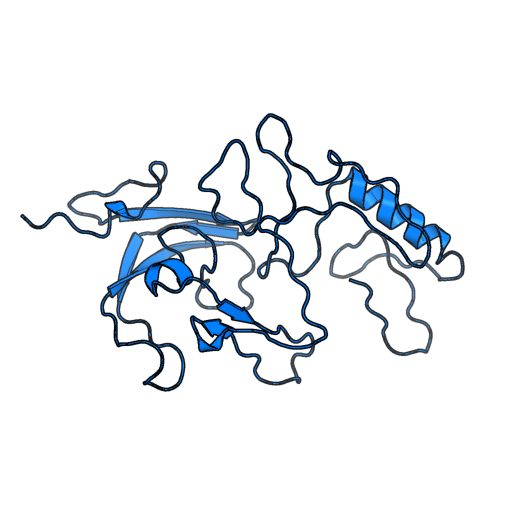 -13.901 4.893 13.850 1.00 96.25 189 VAL A N 1
ATOM 1330 C CA . VAL A 1 189 ? -13.221 3.722 14.435 1.00 96.25 189 VAL A CA 1
ATOM 1331 C C . VAL A 1 189 ? -12.742 4.033 15.846 1.00 96.25 189 VAL A C 1
ATOM 1333 O O . VAL A 1 189 ? -13.029 3.286 16.781 1.00 96.25 189 VAL A O 1
ATOM 1336 N N . ARG A 1 190 ? -12.077 5.174 16.024 1.00 94.75 190 ARG A N 1
ATOM 1337 C CA . ARG A 1 190 ? -11.569 5.636 17.313 1.00 94.75 190 ARG A CA 1
ATOM 1338 C C . ARG A 1 190 ? -12.689 5.801 18.334 1.00 94.75 190 ARG A C 1
ATOM 1340 O O . ARG A 1 190 ? -12.544 5.350 19.467 1.00 94.75 190 ARG A O 1
ATOM 1347 N N . GLN A 1 191 ? -13.800 6.436 17.963 1.00 95.12 191 GLN A N 1
ATOM 1348 C CA . GLN A 1 191 ? -14.937 6.628 18.863 1.00 95.12 191 GLN A CA 1
ATOM 1349 C C . GLN A 1 191 ? -15.549 5.290 19.295 1.00 95.12 191 GLN A C 1
ATOM 1351 O O . GLN A 1 191 ? -15.780 5.081 20.489 1.00 95.12 191 GLN A O 1
ATOM 1356 N N . ALA A 1 192 ? -15.774 4.377 18.349 1.00 95.69 192 ALA A N 1
ATOM 1357 C CA . ALA A 1 192 ? -16.315 3.058 18.651 1.00 95.69 192 ALA A CA 1
ATOM 1358 C C . ALA A 1 192 ? -15.365 2.249 19.540 1.00 95.69 192 ALA A C 1
ATOM 1360 O O . ALA A 1 192 ? -15.799 1.695 20.551 1.00 95.69 192 ALA A O 1
ATOM 1361 N N . PHE A 1 193 ? -14.066 2.265 19.238 1.00 94.88 193 PHE A N 1
ATOM 1362 C CA . PHE A 1 193 ? -13.054 1.603 20.054 1.00 94.88 193 PHE A CA 1
ATOM 1363 C C . PHE A 1 193 ? -13.055 2.149 21.486 1.00 94.88 193 PHE A C 1
ATOM 1365 O O . PHE A 1 193 ? -13.174 1.390 22.445 1.00 94.88 193 PHE A O 1
ATOM 1372 N N . LEU A 1 194 ? -13.045 3.478 21.640 1.00 93.12 194 LEU A N 1
ATOM 1373 C CA . LEU A 1 194 ? -13.096 4.143 22.941 1.00 93.12 194 LEU A CA 1
ATOM 1374 C C . LEU A 1 194 ? -14.328 3.776 23.769 1.00 93.12 194 LEU A C 1
ATOM 1376 O O . LEU A 1 194 ? -14.214 3.652 24.990 1.00 93.12 194 LEU A O 1
ATOM 1380 N N . SER A 1 195 ? -15.484 3.606 23.123 1.00 94.00 195 SER A N 1
ATOM 1381 C CA . SER A 1 195 ? -16.721 3.212 23.806 1.00 94.00 195 SER A CA 1
ATOM 1382 C C . SER A 1 195 ? -16.640 1.803 24.407 1.00 94.00 195 SER A C 1
ATOM 1384 O O . SER A 1 195 ? -17.256 1.535 25.436 1.00 94.00 195 SER A O 1
ATOM 1386 N N . GLN A 1 196 ? -15.829 0.926 23.811 1.00 93.25 196 GLN A N 1
ATOM 1387 C CA . GLN A 1 196 ? -15.662 -0.470 24.224 1.00 93.25 196 GLN A CA 1
ATOM 1388 C C . GLN A 1 196 ? -14.470 -0.669 25.170 1.00 93.25 196 GLN A C 1
ATOM 1390 O O . GLN A 1 196 ? -14.376 -1.688 25.850 1.00 93.25 196 GLN A O 1
ATOM 1395 N N . THR A 1 197 ? -13.577 0.318 25.268 1.00 91.56 197 THR A N 1
ATOM 1396 C CA . THR A 1 197 ? -12.385 0.278 26.126 1.00 91.56 197 THR A CA 1
ATOM 1397 C C . THR A 1 197 ? -12.431 1.289 27.272 1.00 91.56 197 THR A C 1
ATOM 1399 O O . THR A 1 197 ? -11.385 1.732 27.746 1.00 91.56 197 THR A O 1
ATOM 1402 N N . ALA A 1 198 ? -13.623 1.675 27.737 1.00 88.75 198 ALA A N 1
ATOM 1403 C CA . ALA A 1 198 ? -13.786 2.646 28.825 1.00 88.75 198 ALA A CA 1
ATOM 1404 C C . ALA A 1 198 ? -13.099 2.216 30.139 1.00 88.75 198 ALA A C 1
ATOM 1406 O O . ALA A 1 198 ? -12.665 3.062 30.915 1.00 88.75 198 ALA A O 1
ATOM 1407 N N . ASN A 1 199 ? -12.951 0.905 30.355 1.00 90.44 199 ASN A N 1
ATOM 1408 C CA . ASN A 1 199 ? -12.325 0.328 31.549 1.00 90.44 199 ASN A CA 1
ATOM 1409 C C . ASN A 1 199 ? -10.791 0.229 31.458 1.00 90.44 199 ASN A C 1
ATOM 1411 O O . ASN A 1 199 ? -10.154 -0.220 32.410 1.00 90.44 199 ASN A O 1
ATOM 1415 N N . LEU A 1 200 ? -10.187 0.591 30.322 1.00 90.50 200 LEU A N 1
ATOM 1416 C CA . LEU A 1 200 ? -8.739 0.538 30.138 1.00 90.50 200 LEU A CA 1
ATOM 1417 C C . LEU A 1 200 ? -8.097 1.888 30.474 1.00 90.50 200 LEU A C 1
ATOM 1419 O O . LEU A 1 200 ? -8.550 2.944 30.031 1.00 90.50 200 LEU A O 1
ATOM 1423 N N . THR A 1 201 ? -6.986 1.854 31.208 1.00 90.50 201 THR A N 1
ATOM 1424 C CA . THR A 1 201 ? -6.221 3.059 31.550 1.00 90.50 201 THR A CA 1
ATOM 1425 C C . THR A 1 201 ? -5.517 3.606 30.317 1.00 90.50 201 THR A C 1
ATOM 1427 O O . THR A 1 201 ? -4.669 2.925 29.742 1.00 90.50 201 THR A O 1
ATOM 1430 N N . ARG A 1 202 ? -5.825 4.844 29.920 1.00 89.12 202 ARG A N 1
ATOM 1431 C CA . ARG A 1 202 ? -5.136 5.514 28.809 1.00 89.12 202 ARG A CA 1
ATOM 1432 C C . ARG A 1 202 ? -3.744 5.980 29.223 1.00 89.12 202 ARG A C 1
ATOM 1434 O O . ARG A 1 202 ? -3.559 6.468 30.335 1.00 89.12 202 ARG A O 1
ATOM 1441 N N . VAL A 1 203 ? -2.790 5.872 28.306 1.00 88.19 203 VAL A N 1
ATOM 1442 C CA . VAL A 1 203 ? -1.413 6.358 28.485 1.00 88.19 203 VAL A CA 1
ATOM 1443 C C . VAL A 1 203 ? -1.016 7.256 27.317 1.00 88.19 203 VAL A C 1
ATOM 1445 O O . VAL A 1 203 ? -1.530 7.104 26.212 1.00 88.19 203 VAL A O 1
ATOM 1448 N N . SER A 1 204 ? -0.117 8.206 27.562 1.00 82.69 204 SER A N 1
ATOM 1449 C CA . SER A 1 204 ? 0.439 9.105 26.546 1.00 82.69 204 SER A CA 1
ATOM 1450 C C . SER A 1 204 ? 1.914 8.785 26.281 1.00 82.69 204 SER A C 1
ATOM 1452 O O . SER A 1 204 ? 2.581 8.168 27.108 1.00 82.69 204 SER A O 1
ATOM 1454 N N . GLY A 1 205 ? 2.433 9.222 25.128 1.00 65.38 205 GLY A N 1
ATOM 1455 C CA . GLY A 1 205 ? 3.873 9.206 24.845 1.00 65.38 205 GLY A CA 1
ATOM 1456 C C . GLY A 1 205 ? 4.425 7.863 24.365 1.00 65.38 205 GLY A C 1
ATOM 1457 O O . GLY A 1 205 ? 5.282 7.272 25.015 1.00 65.38 205 GLY A O 1
ATOM 1458 N N . THR A 1 206 ? 3.977 7.392 23.199 1.00 66.44 206 THR A N 1
ATOM 1459 C CA . THR A 1 206 ? 4.531 6.190 22.556 1.00 66.44 206 THR A CA 1
ATOM 1460 C C . THR A 1 206 ? 5.545 6.526 21.458 1.00 66.44 206 THR A C 1
ATOM 1462 O O . THR A 1 206 ? 5.482 7.620 20.887 1.00 66.44 206 THR A O 1
ATOM 1465 N N . PRO A 1 207 ? 6.459 5.592 21.106 1.00 64.19 207 PRO A N 1
ATOM 1466 C CA . PRO A 1 207 ? 7.474 5.811 20.068 1.00 64.19 207 PRO A CA 1
ATOM 1467 C C . PRO A 1 207 ? 6.889 6.227 18.711 1.00 64.19 207 PRO A C 1
ATOM 1469 O O . PRO A 1 207 ? 7.518 6.971 17.966 1.00 64.19 207 PRO A O 1
ATOM 1472 N N . PHE A 1 208 ? 5.663 5.784 18.418 1.00 72.50 208 PHE A N 1
ATOM 1473 C CA . PHE A 1 208 ? 4.980 6.002 17.141 1.00 72.50 208 PHE A CA 1
ATOM 1474 C C . PHE A 1 208 ? 3.941 7.132 17.176 1.00 72.50 208 PHE A C 1
ATOM 1476 O O . PHE A 1 208 ? 3.254 7.351 16.185 1.00 72.50 208 PHE A O 1
ATOM 1483 N N . LYS A 1 209 ? 3.837 7.872 18.293 1.00 78.44 209 LYS A N 1
ATOM 1484 C CA . LYS A 1 209 ? 2.924 9.020 18.460 1.00 78.44 209 LYS A CA 1
ATOM 1485 C C . LYS A 1 209 ? 1.447 8.710 18.178 1.00 78.44 209 LYS A C 1
ATOM 1487 O O . LYS A 1 209 ? 0.714 9.582 17.719 1.00 78.44 209 LYS A O 1
ATOM 1492 N N . PHE A 1 210 ? 0.999 7.495 18.484 1.00 86.25 210 PHE A N 1
ATOM 1493 C CA . PHE A 1 210 ? -0.428 7.184 18.447 1.00 86.25 210 PHE A CA 1
ATOM 1494 C C . PHE A 1 210 ? -1.192 8.054 19.447 1.00 86.25 210 PHE A C 1
ATOM 1496 O O . PHE A 1 210 ? -0.750 8.247 20.583 1.00 86.25 210 PHE A O 1
ATOM 1503 N N . ASP A 1 211 ? -2.352 8.558 19.036 1.00 86.94 211 ASP A N 1
ATOM 1504 C CA . ASP A 1 211 ? -3.242 9.379 19.863 1.00 86.94 211 ASP A CA 1
ATOM 1505 C C . ASP A 1 211 ? -4.113 8.540 20.812 1.00 86.94 211 ASP A C 1
ATOM 1507 O O . ASP A 1 211 ? -4.712 9.086 21.744 1.00 86.94 211 ASP A O 1
ATOM 1511 N N . LEU A 1 212 ? -4.170 7.219 20.605 1.00 88.12 212 LEU A N 1
ATOM 1512 C CA . LEU A 1 212 ? -4.862 6.291 21.486 1.00 88.12 212 LEU A CA 1
ATOM 1513 C C . LEU A 1 212 ? -3.965 5.125 21.915 1.00 88.12 212 LEU A C 1
ATOM 1515 O O . LEU A 1 212 ? -3.634 4.251 21.124 1.00 88.12 212 LEU A O 1
ATOM 1519 N N . CYS A 1 213 ? -3.592 5.107 23.196 1.00 89.25 213 CYS A N 1
ATOM 1520 C CA . CYS A 1 213 ? -2.789 4.050 23.810 1.00 89.25 213 CYS A CA 1
ATOM 1521 C C . CYS A 1 213 ? -3.366 3.669 25.175 1.00 89.25 213 CYS A C 1
ATOM 1523 O O . CYS A 1 213 ? -3.891 4.521 25.898 1.00 89.25 213 CYS A O 1
ATOM 1525 N N . PHE A 1 214 ? -3.214 2.402 25.556 1.00 89.38 214 PHE A N 1
ATOM 1526 C CA . PHE A 1 214 ? -3.687 1.873 26.833 1.00 89.38 214 PHE A CA 1
ATOM 1527 C C . PHE A 1 214 ? -2.556 1.180 27.585 1.00 89.38 214 PHE A C 1
ATOM 1529 O O . PHE A 1 214 ? -1.679 0.569 26.973 1.00 89.38 214 PHE A O 1
ATOM 1536 N N . ALA A 1 215 ? -2.573 1.266 28.914 1.00 86.75 215 ALA A N 1
ATOM 1537 C CA . ALA A 1 215 ? -1.659 0.513 29.755 1.00 86.75 215 ALA A CA 1
ATOM 1538 C C . ALA A 1 215 ? -1.902 -0.982 29.526 1.00 86.75 215 ALA A C 1
ATOM 1540 O O . ALA A 1 215 ? -3.009 -1.480 29.745 1.00 86.75 215 ALA A O 1
ATOM 1541 N N . ALA A 1 216 ? -0.864 -1.703 29.104 1.00 76.25 216 ALA A N 1
ATOM 1542 C CA . ALA A 1 216 ? -0.911 -3.152 29.101 1.00 76.25 216 ALA A CA 1
ATOM 1543 C C . ALA A 1 216 ? -1.069 -3.609 30.558 1.00 76.25 216 ALA A C 1
ATOM 1545 O O . ALA A 1 216 ? -0.181 -3.403 31.388 1.00 76.25 216 ALA A O 1
ATOM 1546 N N . GLY A 1 217 ? -2.218 -4.200 30.890 1.00 65.31 217 GLY A N 1
ATOM 1547 C CA . GLY A 1 217 ? -2.352 -4.947 32.137 1.00 65.31 217 GLY A CA 1
ATOM 1548 C C . GLY A 1 217 ? -1.341 -6.099 32.175 1.00 65.31 217 GLY A C 1
ATOM 1549 O O . GLY A 1 217 ? -0.643 -6.376 31.202 1.00 65.31 217 GLY A O 1
ATOM 1550 N N . ARG A 1 218 ? -1.287 -6.846 33.281 1.00 51.59 218 ARG A N 1
ATOM 1551 C CA . ARG A 1 218 ? -0.376 -7.997 33.473 1.00 51.59 218 ARG A CA 1
ATOM 1552 C C . ARG A 1 218 ? -0.632 -9.190 32.517 1.00 51.59 218 ARG A C 1
ATOM 1554 O O . ARG A 1 218 ? -0.146 -10.289 32.764 1.00 51.59 218 ARG A O 1
ATOM 1561 N N . PHE A 1 219 ? -1.379 -8.992 31.432 1.00 40.28 219 PHE A N 1
ATOM 1562 C CA . PHE A 1 219 ? -1.741 -10.000 30.448 1.00 40.28 219 PHE A CA 1
ATOM 1563 C C . PHE A 1 219 ? -1.126 -9.666 29.087 1.00 40.28 219 PHE A C 1
ATOM 1565 O O . PHE A 1 219 ? -1.201 -8.540 28.604 1.00 40.28 219 PHE A O 1
ATOM 1572 N N . ARG A 1 220 ? -0.471 -10.684 28.519 1.00 40.84 220 ARG A N 1
ATOM 1573 C CA . ARG A 1 220 ? 0.231 -10.685 27.231 1.00 40.84 220 ARG A CA 1
ATOM 1574 C C . ARG A 1 220 ? -0.570 -9.960 26.144 1.00 40.84 220 ARG A C 1
ATOM 1576 O O . ARG A 1 220 ? -1.736 -10.263 25.931 1.00 40.84 220 ARG A O 1
ATOM 1583 N N . TRP A 1 221 ? 0.137 -9.053 25.476 1.00 32.66 221 TRP A N 1
ATOM 1584 C CA . TRP A 1 221 ? -0.131 -8.386 24.203 1.00 32.66 221 TRP A CA 1
ATOM 1585 C C . TRP A 1 221 ? -1.367 -8.865 23.426 1.00 32.66 221 TRP A C 1
ATOM 1587 O O . TRP A 1 221 ? -1.387 -9.980 22.909 1.00 32.66 221 TRP A O 1
ATOM 1597 N N . LEU A 1 222 ? -2.333 -7.961 23.248 1.00 30.31 222 LEU A N 1
ATOM 1598 C CA . LEU A 1 222 ? -3.290 -8.000 22.146 1.00 30.31 222 LEU A CA 1
ATOM 1599 C C . LEU A 1 222 ? -3.050 -6.744 21.298 1.00 30.31 222 LEU A C 1
ATOM 1601 O O . LEU A 1 222 ? -3.442 -5.648 21.687 1.00 30.31 222 LEU A O 1
ATOM 1605 N N . PHE A 1 223 ? -2.352 -6.901 20.173 1.00 28.75 223 PHE A N 1
ATOM 1606 C CA . PHE A 1 223 ? -2.363 -5.900 19.108 1.00 28.75 223 PHE A CA 1
ATOM 1607 C C . PHE A 1 223 ? -3.676 -6.074 18.337 1.00 28.75 223 PHE A C 1
ATOM 1609 O O . PHE A 1 223 ? -3.965 -7.172 17.863 1.00 28.75 223 PHE A O 1
ATOM 1616 N N . ILE A 1 224 ? -4.473 -5.012 18.244 1.00 31.03 224 ILE A N 1
ATOM 1617 C CA . ILE A 1 224 ? -5.581 -4.908 17.291 1.00 31.03 224 ILE A CA 1
ATOM 1618 C C . ILE A 1 224 ? -5.093 -3.960 16.187 1.00 31.03 224 ILE A C 1
ATOM 1620 O O . ILE A 1 224 ? -4.463 -2.951 16.500 1.00 31.03 224 ILE A O 1
ATOM 1624 N N . LEU A 1 225 ? -5.304 -4.403 14.944 1.00 37.97 225 LEU A N 1
ATOM 1625 C CA . LEU A 1 225 ? -4.796 -3.904 13.656 1.00 37.97 225 LEU A CA 1
ATOM 1626 C C . LEU A 1 225 ? -4.879 -2.386 13.437 1.00 37.97 225 LEU A C 1
ATOM 1628 O O . LEU A 1 225 ? -5.873 -1.783 13.894 1.00 37.97 225 LEU A O 1
#

Sequence (225 aa):
MSTSTTSSVLPGASRACDAGYGCAYDYHYTVGYTAGYLAADTLALGGASIVPRRRVQPFGCSTVNGGPMDGASGILGLGRGALSLVSQLGVGRFSYCLRSDANAGASPILFGSVANVTGATVQSTPLVRNPVTQHAPYYYVNLTGVTVGGTDLPVTSDTFGFTATGAGGLIVDSGTTFTNLAEAGYAMVRQAFLSQTANLTRVSGTPFKFDLCFAAGRFRWLFIL

InterPro domains:
  IPR021109 Aspartic peptidase domain superfamily [G3DSA:2.40.70.10] (1-110)
  IPR021109 Aspartic peptidase domain superfamily [G3DSA:2.40.70.10] (111-222)
  IPR021109 Aspartic peptidase domain superfamily [SSF50630] (2-219)
  IPR032799 Xylanase inhibitor, C-terminal [PF14541] (139-217)
  IPR032861 Xylanase inhibitor, N-terminal [PF14543] (12-113)
  IPR033121 Peptidase family A1 domain [PS51767] (1-225)
  IPR034161 Pepsin-like domain, plant [cd05476] (23-186)
  IPR051708 Plant Aspartic Proteinase A1 [PTHR47967] (10-216)

Organism: NCBI:txid38414

Secondary structure (DSSP, 8-state):
----TTGGGS-GGG--EETTTEEEEEEEETTEEEEEEEEEE----SSSSSS-----EEEEEEEEEES--TT-S-----SSSTTSHHHHTT-S-EEE---S-TTS----EEEGGGG---STT----PEE--SS-TT--S-EE-----EETTEE----HHHHSB-TTS-B-EE--SS-SS----HHHHHHHHHHHHHH-TTSPB----TT--S--B---SS------